Protein AF-A0A8J3Y7Q4-F1 (afdb_monomer_lite)

Radius of gyration: 41.98 Å; chains: 1; bounding box: 108×48×118 Å

Sequence (294 aa):
MSGTTGSAREEAERLVATFLAMASQGGPGPAGLGDLITGALGHAGTAARFARAAGSWATGEPACCVCPVCRLITSLRDPSPQAAERLATGAGDFAAGVASLMRALGDSGLVRPPAGRADAAGQPAGRPQPDADTVWRAATGRDTAGHRPAPAGDDPWSAATAAAHDEDVRAETERAAEREARERAAREAAREYAAREAEAARRRAAEAAAAVAEAVRRRAQGGAEGAAAAGAAAGAAAGAGPGAGDPWAAATRDAGRAREDQHDDRGTAGAEPAGGPAAAPAAGRDGSTGDGAR

Foldseek 3Di:
DDDDPPPVVVVVVVVVVVVLVVLVPPDDDPDDPVVVVCVVVVVCVVPSVCSVVPPDDPPDDPVLCVDPVNVVVVCVVDPDPVRVVVCVVCVVVVVVVVVVVVVVVVVVCPPVPPPPDPDDDDDDPDDPDDDPVRVVCVVVPPVVVPCPPDPPPPPVVVVVVVVVVVVVVVVVVVVVVVVVVVVVVVVVVVVVVVVVVVVVVVVVVVVVVVVVVVVVVVCVVVVVVVVVVVVVVVVVCVPDDPDDDDPVVVVVVVVVVVVVVVVVVPPPPDDDPPDDDDDDDDDDDDDDPPPDDD

Organism: NCBI:txid42233

pLDDT: mean 70.43, std 17.05, range [41.5, 98.56]

Structure (mmCIF, N/CA/C/O backbone):
data_AF-A0A8J3Y7Q4-F1
#
_entry.id   AF-A0A8J3Y7Q4-F1
#
loop_
_atom_site.group_PDB
_atom_site.id
_atom_site.type_symbol
_atom_site.label_atom_id
_atom_site.label_alt_id
_atom_site.label_comp_id
_atom_site.label_asym_id
_atom_site.label_entity_id
_atom_site.label_seq_id
_atom_site.pdbx_PDB_ins_code
_atom_site.Cartn_x
_atom_site.Cartn_y
_atom_site.Cartn_z
_atom_site.occupancy
_atom_site.B_iso_or_equiv
_atom_site.auth_seq_id
_atom_site.auth_comp_id
_atom_site.auth_asym_id
_atom_site.auth_atom_id
_atom_site.pdbx_PDB_model_num
ATOM 1 N N . MET A 1 1 ? 43.068 -18.699 -41.467 1.00 42.50 1 MET A N 1
ATOM 2 C CA . MET A 1 1 ? 43.585 -18.438 -40.108 1.00 42.50 1 MET A CA 1
ATOM 3 C C . MET A 1 1 ? 42.407 -18.563 -39.159 1.00 42.50 1 MET A C 1
ATOM 5 O O . MET A 1 1 ? 41.634 -17.626 -39.041 1.00 42.50 1 MET A O 1
ATOM 9 N N . SER A 1 2 ? 42.213 -19.750 -38.589 1.00 52.03 2 SER A N 1
ATOM 10 C CA . SER A 1 2 ? 41.111 -20.058 -37.674 1.00 52.03 2 SER A CA 1
ATOM 11 C C . SER A 1 2 ? 41.710 -20.494 -36.340 1.00 52.03 2 SER A C 1
ATOM 13 O O . SER A 1 2 ? 42.587 -21.352 -36.346 1.00 52.03 2 SER A O 1
ATOM 15 N N . GLY A 1 3 ? 41.226 -19.930 -35.229 1.00 50.38 3 GLY A N 1
ATOM 16 C CA . GLY A 1 3 ? 41.372 -20.525 -33.895 1.00 50.38 3 GLY A CA 1
ATOM 17 C C . GLY A 1 3 ? 42.157 -19.719 -32.856 1.00 50.38 3 GLY A C 1
ATOM 18 O O . GLY A 1 3 ? 43.324 -20.001 -32.622 1.00 50.38 3 GLY A O 1
ATOM 19 N N . THR A 1 4 ? 41.482 -18.805 -32.149 1.00 54.50 4 THR A N 1
ATOM 20 C CA . THR A 1 4 ? 41.816 -18.439 -30.749 1.00 54.50 4 THR A CA 1
ATOM 21 C C . THR A 1 4 ? 40.582 -18.259 -29.852 1.00 54.50 4 THR A C 1
ATOM 23 O O . THR A 1 4 ? 40.723 -18.066 -28.651 1.00 54.50 4 THR A O 1
ATOM 26 N N . THR A 1 5 ? 39.358 -18.416 -30.366 1.00 56.22 5 THR A N 1
ATOM 27 C CA . THR A 1 5 ? 38.122 -18.371 -29.559 1.00 56.22 5 THR A CA 1
ATOM 28 C C . THR A 1 5 ? 37.930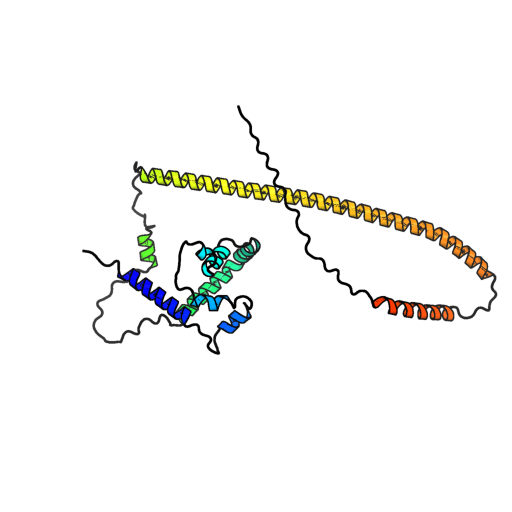 -19.580 -28.630 1.00 56.22 5 THR A C 1
ATOM 30 O O . THR A 1 5 ? 36.981 -19.598 -27.851 1.00 56.22 5 THR A O 1
ATOM 33 N N . GLY A 1 6 ? 38.827 -20.574 -28.670 1.00 56.44 6 GLY A N 1
ATOM 34 C CA . GLY A 1 6 ? 38.780 -21.748 -27.794 1.00 56.44 6 GLY A CA 1
ATOM 35 C C . GLY A 1 6 ? 39.202 -21.476 -26.345 1.00 56.44 6 GLY A C 1
ATOM 36 O O . GLY A 1 6 ? 38.598 -22.030 -25.435 1.00 56.44 6 GLY A O 1
ATOM 37 N N . SER A 1 7 ? 40.171 -20.584 -26.091 1.00 72.50 7 SER A N 1
ATOM 38 C CA . SER A 1 7 ? 40.798 -20.506 -24.758 1.00 72.50 7 SER A CA 1
ATOM 39 C C . SER A 1 7 ? 39.892 -19.912 -23.680 1.00 72.50 7 SER A C 1
ATOM 41 O O . SER A 1 7 ? 39.840 -20.445 -22.580 1.00 72.50 7 SER A O 1
ATOM 43 N N . ALA A 1 8 ? 39.130 -18.857 -23.986 1.00 67.94 8 ALA A N 1
ATOM 44 C CA . ALA A 1 8 ? 38.256 -18.211 -23.001 1.00 67.94 8 ALA A CA 1
ATOM 45 C C . ALA A 1 8 ? 37.089 -19.115 -22.577 1.00 67.94 8 ALA A C 1
ATOM 47 O O . ALA A 1 8 ? 36.683 -19.121 -21.416 1.00 67.94 8 ALA A O 1
ATOM 48 N N . ARG A 1 9 ? 36.561 -19.908 -23.516 1.00 73.88 9 ARG A N 1
ATOM 49 C CA . ARG A 1 9 ? 35.505 -20.878 -23.227 1.00 73.88 9 ARG A CA 1
ATOM 50 C C . ARG A 1 9 ? 36.039 -22.038 -22.395 1.00 73.88 9 ARG A C 1
ATOM 52 O O . ARG A 1 9 ? 35.415 -22.418 -21.415 1.00 73.88 9 ARG A O 1
ATOM 59 N N . GLU A 1 10 ? 37.205 -22.556 -22.750 1.00 80.31 10 GLU A N 1
ATOM 60 C CA . GLU A 1 10 ? 37.824 -23.682 -22.053 1.00 80.31 10 GLU A CA 1
ATOM 61 C C . GLU A 1 10 ? 38.316 -23.291 -20.648 1.00 80.31 10 GLU A C 1
ATOM 63 O O . GLU A 1 10 ? 38.262 -24.082 -19.706 1.00 80.31 10 GLU A O 1
ATOM 68 N N . GLU A 1 11 ? 38.710 -22.030 -20.463 1.00 76.62 11 GLU A N 1
ATOM 69 C CA . GLU A 1 11 ? 39.022 -21.453 -19.156 1.00 76.62 11 GLU A CA 1
ATOM 70 C C . GLU A 1 11 ? 37.758 -21.216 -18.314 1.00 76.62 11 GLU A C 1
ATOM 72 O O . GLU A 1 11 ? 37.740 -21.559 -17.131 1.00 76.62 11 GLU A O 1
ATOM 77 N N . ALA A 1 12 ? 36.659 -20.752 -18.923 1.00 77.62 12 ALA A N 1
ATOM 78 C CA . ALA A 1 12 ? 35.359 -20.666 -18.253 1.00 77.62 12 ALA A CA 1
ATOM 79 C C . ALA A 1 12 ? 34.841 -22.049 -17.818 1.00 77.62 12 ALA A C 1
ATOM 81 O O . ALA A 1 12 ? 34.350 -22.202 -16.698 1.00 77.62 12 ALA A O 1
ATOM 82 N N . GLU A 1 13 ? 35.005 -23.076 -18.656 1.00 87.06 13 GLU A N 1
ATOM 83 C CA . GLU A 1 13 ? 34.635 -24.459 -18.337 1.00 87.06 13 GLU A CA 1
ATOM 84 C C . GLU A 1 13 ? 35.468 -25.008 -17.164 1.00 87.06 13 GLU A C 1
ATOM 86 O O . GLU A 1 13 ? 34.914 -25.640 -16.259 1.00 87.06 13 GLU A O 1
ATOM 91 N N . ARG A 1 14 ? 36.770 -24.688 -17.088 1.00 84.50 14 ARG A N 1
ATOM 92 C CA . ARG A 1 14 ? 37.620 -25.040 -15.933 1.00 84.50 14 ARG A CA 1
ATOM 93 C C . ARG A 1 14 ? 37.219 -24.311 -14.651 1.00 84.50 14 ARG A C 1
ATOM 95 O O . ARG A 1 14 ? 37.231 -24.924 -13.581 1.00 84.50 14 ARG A O 1
ATOM 102 N N . LEU A 1 15 ? 36.848 -23.032 -14.732 1.00 78.75 15 LEU A N 1
ATOM 103 C CA . LEU A 1 15 ? 36.387 -22.258 -13.573 1.00 78.75 15 LEU A CA 1
ATOM 104 C C . LEU A 1 15 ? 35.063 -22.799 -13.024 1.00 78.75 15 LEU A C 1
ATOM 106 O O . LEU A 1 15 ? 34.933 -23.005 -11.817 1.00 78.75 15 LEU A O 1
ATOM 110 N N . VAL A 1 16 ? 34.112 -23.104 -13.908 1.00 81.00 16 VAL A N 1
ATOM 111 C CA . VAL A 1 16 ? 32.823 -23.703 -13.535 1.00 81.00 16 VAL A CA 1
ATOM 112 C C . VAL A 1 16 ? 33.026 -25.098 -12.936 1.00 81.00 16 VAL A C 1
ATOM 114 O O . VAL A 1 16 ? 32.451 -25.396 -11.888 1.00 81.00 16 VAL A O 1
ATOM 117 N N . ALA A 1 17 ? 33.894 -25.927 -13.526 1.00 80.94 17 ALA A N 1
ATOM 118 C CA . ALA A 1 17 ? 34.224 -27.247 -12.987 1.00 80.94 17 ALA A CA 1
ATOM 119 C C . ALA A 1 17 ? 34.870 -27.163 -11.593 1.00 80.94 17 ALA A C 1
ATOM 121 O O . ALA A 1 17 ? 34.519 -27.937 -10.703 1.00 80.94 17 ALA A O 1
ATOM 122 N N . THR A 1 18 ? 35.763 -26.195 -11.372 1.00 82.94 18 THR A N 1
ATOM 123 C CA . THR A 1 18 ? 36.414 -25.973 -10.070 1.00 82.94 18 THR A CA 1
ATOM 124 C C . THR A 1 18 ? 35.407 -25.501 -9.021 1.00 82.94 18 THR A C 1
ATOM 126 O O . THR A 1 18 ? 35.401 -26.004 -7.898 1.00 82.94 18 THR A O 1
ATOM 129 N N . PHE A 1 19 ? 34.499 -24.592 -9.387 1.00 73.81 19 PHE A N 1
ATOM 130 C CA . PHE A 1 19 ? 33.423 -24.135 -8.507 1.00 73.81 19 PHE A CA 1
ATOM 131 C C . PHE A 1 19 ? 32.476 -25.277 -8.106 1.00 73.81 19 PHE A C 1
ATOM 133 O O . PHE A 1 19 ? 32.181 -25.450 -6.924 1.00 73.81 19 PHE A O 1
ATOM 140 N N . LEU A 1 20 ? 32.052 -26.106 -9.066 1.00 74.19 20 LEU A N 1
ATOM 141 C CA . LEU A 1 20 ? 31.230 -27.295 -8.807 1.00 74.19 20 LEU A CA 1
ATOM 142 C C . LEU A 1 20 ? 31.966 -28.330 -7.946 1.00 74.19 20 LEU A C 1
ATOM 144 O O . LEU A 1 20 ? 31.371 -28.892 -7.025 1.00 74.19 20 LEU A O 1
ATOM 148 N N . ALA A 1 21 ? 33.262 -28.545 -8.186 1.00 72.31 21 ALA A N 1
ATOM 149 C CA . ALA A 1 21 ? 34.084 -29.424 -7.362 1.00 72.31 21 ALA A CA 1
ATOM 150 C C . ALA A 1 21 ? 34.152 -28.925 -5.909 1.00 72.31 21 ALA A C 1
ATOM 152 O O . ALA A 1 21 ? 33.939 -29.716 -4.990 1.00 72.31 21 ALA A O 1
ATOM 153 N N . MET A 1 22 ? 34.342 -27.619 -5.693 1.00 63.59 22 MET A N 1
ATOM 154 C CA . MET A 1 22 ? 34.331 -27.013 -4.356 1.00 63.59 22 MET A CA 1
ATOM 155 C C . MET A 1 22 ? 32.958 -27.117 -3.682 1.00 63.59 22 MET A C 1
ATOM 157 O O . MET A 1 22 ? 32.873 -27.542 -2.531 1.00 63.59 22 MET A O 1
ATOM 161 N N . ALA A 1 23 ? 31.874 -26.824 -4.406 1.00 62.25 23 ALA A N 1
ATOM 162 C CA . ALA A 1 23 ? 30.512 -26.971 -3.893 1.00 62.25 23 ALA A CA 1
ATOM 163 C C . ALA A 1 23 ? 30.191 -28.426 -3.497 1.00 62.25 23 ALA A C 1
ATOM 165 O O . ALA A 1 23 ? 29.476 -28.669 -2.526 1.00 62.25 23 ALA A O 1
ATOM 166 N N . SER A 1 24 ? 30.758 -29.407 -4.209 1.00 63.53 24 SER A N 1
ATOM 167 C CA . SER A 1 24 ? 30.567 -30.835 -3.924 1.00 63.53 24 SER A CA 1
ATOM 168 C C . SER A 1 24 ? 31.406 -31.368 -2.749 1.00 63.53 24 SER A C 1
ATOM 170 O O . SER A 1 24 ? 31.022 -32.363 -2.121 1.00 63.53 24 SER A O 1
ATOM 172 N N . GLN A 1 25 ? 32.523 -30.701 -2.423 1.00 62.16 25 GLN A N 1
ATOM 173 C CA . GLN A 1 25 ? 33.433 -31.063 -1.326 1.00 62.16 25 GLN A CA 1
ATOM 174 C C . GLN A 1 25 ? 32.996 -30.527 0.047 1.00 62.16 25 GLN A C 1
ATOM 176 O O . GLN A 1 25 ? 33.587 -30.909 1.056 1.00 62.16 25 GLN A O 1
ATOM 181 N N . GLY A 1 26 ? 31.919 -29.735 0.121 1.00 48.16 26 GLY A N 1
ATOM 182 C CA . GLY A 1 26 ? 31.221 -29.402 1.368 1.00 48.16 26 GLY A CA 1
ATOM 183 C C . GLY A 1 26 ? 30.522 -30.621 1.986 1.00 48.16 26 GLY A C 1
ATOM 184 O O . GLY A 1 26 ? 29.298 -30.729 1.966 1.00 48.16 26 GLY A O 1
ATOM 185 N N . GLY A 1 27 ? 31.301 -31.588 2.472 1.00 47.00 27 GLY A N 1
ATOM 186 C CA . GLY A 1 27 ? 30.846 -32.704 3.298 1.00 47.00 27 GLY A CA 1
ATOM 187 C C . GLY A 1 27 ? 30.814 -32.335 4.790 1.00 47.00 27 GLY A C 1
ATOM 188 O O . GLY A 1 27 ? 31.460 -31.369 5.196 1.00 47.00 27 GLY A O 1
ATOM 189 N N . PRO A 1 28 ? 30.073 -33.090 5.621 1.00 46.75 28 PRO A N 1
ATOM 190 C CA . PRO A 1 28 ? 29.912 -32.809 7.044 1.00 46.75 28 PRO A CA 1
ATOM 191 C C . PRO A 1 28 ? 31.209 -33.131 7.801 1.00 46.75 28 PRO A C 1
ATOM 193 O O . PRO A 1 28 ? 31.434 -34.259 8.231 1.00 46.75 28 PRO A O 1
ATOM 196 N N . GLY A 1 29 ? 32.085 -32.136 7.929 1.00 47.81 29 GLY A N 1
ATOM 197 C CA . GLY A 1 29 ? 33.206 -32.158 8.864 1.00 47.81 29 GLY A CA 1
ATOM 198 C C . GLY A 1 29 ? 32.757 -31.689 10.258 1.00 47.81 29 GLY A C 1
ATOM 199 O O . GLY A 1 29 ? 31.939 -30.773 10.343 1.00 47.81 29 GLY A O 1
ATOM 200 N N . PRO A 1 30 ? 33.287 -32.259 11.355 1.00 49.88 30 PRO A N 1
ATOM 201 C CA . PRO A 1 30 ? 32.799 -32.023 12.720 1.00 49.88 30 PRO A CA 1
ATOM 202 C C . PRO A 1 30 ? 33.164 -30.655 13.342 1.00 49.88 30 PRO A C 1
ATOM 204 O O . PRO A 1 30 ? 33.114 -30.515 14.558 1.00 49.88 30 PRO A O 1
ATOM 207 N N . ALA A 1 31 ? 33.524 -29.636 12.553 1.00 56.34 31 ALA A N 1
ATOM 208 C CA . ALA A 1 31 ? 33.825 -28.291 13.069 1.00 56.34 31 ALA A CA 1
ATOM 209 C C . ALA A 1 31 ? 33.754 -27.205 11.975 1.00 56.34 31 ALA A C 1
ATOM 211 O O . ALA A 1 31 ? 34.704 -26.453 11.767 1.00 56.34 31 ALA A O 1
ATOM 212 N N . GLY A 1 32 ? 32.651 -27.146 11.223 1.00 45.19 32 GLY A N 1
ATOM 213 C CA . GLY A 1 32 ? 32.469 -26.176 10.141 1.00 45.19 32 GLY A CA 1
ATOM 214 C C . GLY A 1 32 ? 31.263 -25.269 10.362 1.00 45.19 32 GLY A C 1
ATOM 215 O O . GLY A 1 32 ? 30.214 -25.723 10.805 1.00 45.19 32 GLY A O 1
ATOM 216 N N . LEU A 1 33 ? 31.407 -24.006 9.961 1.00 54.41 33 LEU A N 1
ATOM 217 C CA . LEU A 1 33 ? 30.440 -22.892 9.926 1.00 54.41 33 LEU A CA 1
ATOM 218 C C . LEU A 1 33 ? 29.003 -23.229 9.449 1.00 54.41 33 LEU A C 1
ATOM 220 O O . LEU A 1 33 ? 28.092 -22.416 9.594 1.00 54.41 33 LEU A O 1
ATOM 224 N N . GLY A 1 34 ? 28.785 -24.426 8.898 1.00 50.38 34 GLY A N 1
ATOM 225 C CA . GLY A 1 34 ? 27.482 -24.956 8.510 1.00 50.38 34 GLY A CA 1
ATOM 226 C C . GLY A 1 34 ? 26.515 -25.158 9.676 1.00 50.38 34 GLY A C 1
ATOM 227 O O . GLY A 1 34 ? 25.317 -25.029 9.455 1.00 50.38 34 GLY A O 1
ATOM 228 N N . ASP A 1 35 ? 26.985 -25.388 10.906 1.00 53.88 35 ASP A N 1
ATOM 229 C CA . ASP A 1 35 ? 26.083 -25.596 12.054 1.00 53.88 35 ASP A CA 1
ATOM 230 C C . ASP A 1 35 ? 25.476 -24.277 12.575 1.00 53.88 35 ASP A C 1
ATOM 232 O O . ASP A 1 35 ? 24.318 -24.227 12.985 1.00 53.88 35 ASP A O 1
ATOM 236 N N . LEU A 1 36 ? 26.198 -23.158 12.432 1.00 55.62 36 LEU A N 1
ATOM 237 C CA . LEU A 1 36 ? 25.677 -21.821 12.753 1.00 55.62 36 LEU A CA 1
ATOM 238 C C . LEU A 1 36 ? 24.658 -21.328 11.714 1.00 55.62 36 LEU A C 1
ATOM 240 O O . LEU A 1 36 ? 23.679 -20.675 12.068 1.00 55.62 36 LEU A O 1
ATOM 244 N N . ILE A 1 37 ? 24.840 -21.689 10.440 1.00 55.34 37 ILE A N 1
ATOM 245 C CA . ILE A 1 37 ? 23.871 -21.373 9.379 1.00 55.34 37 ILE A CA 1
ATOM 246 C C . ILE A 1 37 ? 22.663 -22.325 9.453 1.00 55.34 37 ILE A C 1
ATOM 248 O O . ILE A 1 37 ? 21.529 -21.893 9.264 1.00 55.34 37 ILE A O 1
ATOM 252 N N . THR A 1 38 ? 22.868 -23.597 9.806 1.00 50.78 38 THR A N 1
ATOM 253 C CA . THR A 1 38 ? 21.779 -24.580 9.955 1.00 50.78 38 THR A CA 1
ATOM 254 C C . THR A 1 38 ? 20.947 -24.329 11.218 1.00 50.78 38 THR A C 1
ATOM 256 O O . THR A 1 38 ? 19.733 -24.519 11.183 1.00 50.78 38 THR A O 1
ATOM 259 N N . GLY A 1 39 ? 21.549 -23.808 12.295 1.00 46.81 39 GLY A N 1
ATOM 260 C CA . GLY A 1 39 ? 20.836 -23.394 13.508 1.00 46.81 39 GLY A CA 1
ATOM 261 C C . GLY A 1 39 ? 19.951 -22.154 13.324 1.00 46.81 39 GLY A C 1
ATOM 262 O O . GLY A 1 39 ? 18.876 -22.083 13.913 1.00 46.81 39 GLY A O 1
ATOM 263 N N . ALA A 1 40 ? 20.347 -21.205 12.465 1.00 52.53 40 ALA A N 1
ATOM 264 C CA . ALA A 1 40 ? 19.548 -20.009 12.163 1.00 52.53 40 ALA A CA 1
ATOM 265 C C . ALA A 1 40 ? 18.482 -20.239 11.069 1.00 52.53 40 ALA A C 1
ATOM 267 O O . ALA A 1 40 ? 17.469 -19.543 11.034 1.00 52.53 40 ALA A O 1
ATOM 268 N N . LEU A 1 41 ? 18.678 -21.235 10.195 1.00 53.69 41 LEU A N 1
ATOM 269 C CA . LEU A 1 41 ? 17.775 -21.599 9.092 1.00 53.69 41 LEU A CA 1
ATOM 270 C C . LEU A 1 41 ? 17.173 -23.003 9.262 1.00 53.69 41 LEU A C 1
ATOM 272 O O . LEU A 1 41 ? 16.986 -23.715 8.274 1.00 53.69 41 LEU A O 1
ATOM 276 N N . GLY A 1 42 ? 16.835 -23.407 10.490 1.00 41.50 42 GLY A N 1
ATOM 277 C CA . GLY A 1 42 ? 16.343 -24.744 10.869 1.00 41.50 42 GLY A CA 1
ATOM 278 C C . GLY A 1 42 ? 15.063 -25.267 10.184 1.00 41.50 42 GLY A C 1
ATOM 279 O O . GLY A 1 42 ? 14.423 -26.168 10.710 1.00 41.50 42 GLY A O 1
ATOM 280 N N . HIS A 1 43 ? 14.660 -24.732 9.029 1.00 46.34 43 HIS A N 1
ATOM 281 C CA . HIS A 1 43 ? 13.653 -25.286 8.113 1.00 46.34 43 HIS A CA 1
ATOM 282 C C . HIS A 1 43 ? 14.192 -25.554 6.685 1.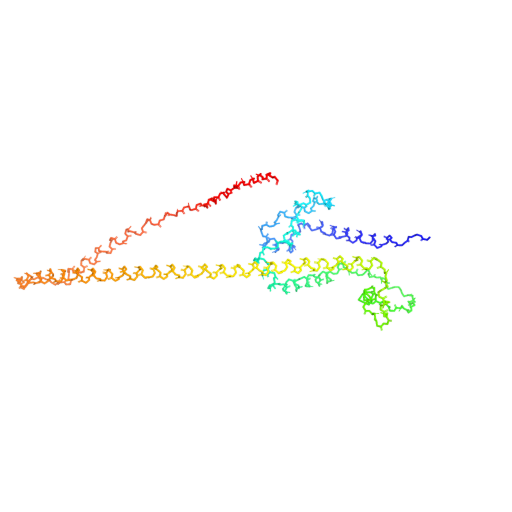00 46.34 43 HIS A C 1
ATOM 284 O O . HIS A 1 43 ? 13.449 -26.039 5.835 1.00 46.34 43 HIS A O 1
ATOM 290 N N . ALA A 1 44 ? 15.478 -25.295 6.396 1.00 47.94 44 ALA A N 1
ATOM 291 C CA . ALA A 1 44 ? 16.069 -25.408 5.050 1.00 47.94 44 ALA A CA 1
ATOM 292 C C . ALA A 1 44 ? 17.010 -26.620 4.847 1.00 47.94 44 ALA A C 1
ATOM 294 O O . ALA A 1 44 ? 17.634 -26.761 3.793 1.00 47.94 44 ALA A O 1
ATOM 295 N N . GLY A 1 45 ? 17.108 -27.528 5.826 1.00 43.53 45 GLY A N 1
ATOM 296 C CA . GLY A 1 45 ? 18.016 -28.691 5.805 1.00 43.53 45 GLY A CA 1
ATOM 297 C C . GLY A 1 45 ? 17.734 -29.743 4.720 1.00 43.53 45 GLY A C 1
ATOM 298 O O . GLY A 1 45 ? 18.517 -30.674 4.531 1.00 43.53 45 GLY A O 1
ATOM 299 N N . THR A 1 46 ? 16.647 -29.605 3.962 1.00 51.12 46 THR A N 1
ATOM 300 C CA . THR A 1 46 ? 16.384 -30.422 2.772 1.00 51.12 46 THR A CA 1
ATOM 301 C C . THR A 1 46 ? 17.225 -29.988 1.570 1.00 51.12 46 THR A C 1
ATOM 303 O O . THR A 1 46 ? 17.602 -30.847 0.780 1.00 51.12 46 THR A O 1
ATOM 306 N N . ALA A 1 47 ? 17.616 -28.713 1.448 1.00 50.72 47 ALA A N 1
ATOM 307 C CA . ALA A 1 47 ? 18.252 -28.167 0.241 1.00 50.72 47 ALA A CA 1
ATOM 308 C C . ALA A 1 47 ? 19.657 -28.735 -0.056 1.00 50.72 47 ALA A C 1
ATOM 310 O O . ALA A 1 47 ? 19.996 -28.978 -1.215 1.00 50.72 47 ALA A O 1
ATOM 311 N N . ALA A 1 48 ? 20.459 -29.022 0.975 1.00 50.88 48 ALA A N 1
ATOM 312 C CA . ALA A 1 48 ? 21.843 -29.478 0.805 1.00 50.88 48 ALA A CA 1
ATOM 313 C C . ALA A 1 48 ? 21.961 -30.916 0.254 1.00 50.88 48 ALA A C 1
ATOM 315 O O . ALA A 1 48 ? 22.952 -31.251 -0.393 1.00 50.88 48 ALA A O 1
ATOM 316 N N . ARG A 1 49 ? 20.940 -31.769 0.443 1.00 51.19 49 ARG A N 1
ATOM 317 C CA . ARG A 1 49 ? 20.926 -33.127 -0.137 1.00 51.19 49 ARG A CA 1
ATOM 318 C C . ARG A 1 49 ? 20.541 -33.146 -1.623 1.00 51.19 49 ARG A C 1
ATOM 320 O O . ARG A 1 49 ? 20.943 -34.070 -2.322 1.00 51.19 49 ARG A O 1
ATOM 327 N N . PHE A 1 50 ? 19.850 -32.123 -2.131 1.00 50.38 50 PHE A N 1
ATOM 328 C CA . PHE A 1 50 ? 19.450 -32.045 -3.545 1.00 50.38 50 PHE A CA 1
ATOM 329 C C . PHE A 1 50 ? 20.565 -31.557 -4.478 1.00 50.38 50 PHE A C 1
ATOM 331 O O . PHE A 1 50 ? 20.566 -31.910 -5.656 1.00 50.38 50 PHE A O 1
ATOM 338 N N . ALA A 1 51 ? 21.554 -30.819 -3.965 1.00 53.34 51 ALA A N 1
ATOM 339 C CA . ALA A 1 51 ? 22.686 -30.334 -4.760 1.00 53.34 51 ALA A CA 1
ATOM 340 C C . ALA A 1 51 ? 23.537 -31.473 -5.367 1.00 53.34 51 ALA A C 1
ATOM 342 O O . ALA A 1 51 ? 24.129 -31.298 -6.428 1.00 53.34 51 ALA A O 1
ATOM 343 N N . ARG A 1 52 ? 23.545 -32.667 -4.751 1.00 51.19 52 ARG A N 1
ATOM 344 C CA . ARG A 1 52 ? 24.254 -33.854 -5.270 1.00 51.19 52 ARG A CA 1
ATOM 345 C C . ARG A 1 52 ? 23.552 -34.554 -6.445 1.00 51.19 52 ARG A C 1
ATOM 347 O O . ARG A 1 52 ? 24.182 -35.385 -7.086 1.00 51.19 52 ARG A O 1
ATOM 354 N N . ALA A 1 53 ? 22.292 -34.225 -6.746 1.00 52.19 53 ALA A N 1
ATOM 355 C CA . ALA A 1 53 ? 21.523 -34.838 -7.838 1.00 52.19 53 ALA A CA 1
ATOM 356 C C . ALA A 1 53 ? 21.409 -33.949 -9.098 1.00 52.19 53 ALA A C 1
ATOM 358 O O . ALA A 1 53 ? 20.802 -34.356 -10.086 1.00 52.19 53 ALA A O 1
ATOM 359 N N . ALA A 1 54 ? 21.989 -32.742 -9.092 1.00 52.66 54 ALA A N 1
ATOM 360 C CA . ALA A 1 54 ? 21.828 -31.724 -10.138 1.00 52.66 54 ALA A CA 1
ATOM 361 C C . ALA A 1 54 ? 22.739 -31.939 -11.372 1.00 52.66 54 ALA A C 1
ATOM 363 O O . ALA A 1 54 ? 23.412 -31.017 -11.829 1.00 52.66 54 ALA A O 1
ATOM 364 N N . GLY A 1 55 ? 22.767 -33.163 -11.912 1.00 49.41 55 GLY A N 1
ATOM 365 C CA . GLY A 1 55 ? 23.615 -33.572 -13.041 1.00 49.41 55 GLY A CA 1
ATOM 366 C C . GLY A 1 55 ? 23.146 -33.149 -14.441 1.00 49.41 55 GLY A C 1
ATOM 367 O O . GLY A 1 55 ? 23.785 -33.523 -15.418 1.00 49.41 55 GLY A O 1
ATOM 368 N N . SER A 1 56 ? 22.067 -32.378 -14.590 1.00 55.59 56 SER A N 1
ATOM 369 C CA . SER A 1 56 ? 21.634 -31.895 -15.909 1.00 55.59 56 SER A CA 1
ATOM 370 C C . SER A 1 56 ? 20.855 -30.587 -15.792 1.00 55.59 56 SER A C 1
ATOM 372 O O . SER A 1 56 ? 19.690 -30.568 -15.392 1.00 55.59 56 SER A O 1
ATOM 374 N N . TRP A 1 57 ? 21.501 -29.473 -16.125 1.00 53.16 57 TRP A N 1
ATOM 375 C CA . TRP A 1 57 ? 20.867 -28.160 -16.187 1.00 53.16 57 TRP A CA 1
ATOM 376 C C . TRP A 1 57 ? 20.036 -28.083 -17.474 1.00 53.16 57 TRP A C 1
ATOM 378 O O . TRP A 1 57 ? 20.543 -27.724 -18.531 1.00 53.16 57 TRP A O 1
ATOM 388 N N . ALA A 1 58 ? 18.764 -28.475 -17.399 1.00 45.03 58 ALA A N 1
ATOM 389 C CA . ALA A 1 58 ? 17.813 -28.355 -18.501 1.00 45.03 58 ALA A CA 1
ATOM 390 C C . ALA A 1 58 ? 17.150 -26.969 -18.453 1.00 45.03 58 ALA A C 1
ATOM 392 O O . ALA A 1 58 ? 16.168 -26.762 -17.745 1.00 45.03 58 ALA A O 1
ATOM 393 N N . THR A 1 59 ? 17.701 -25.998 -19.182 1.00 46.88 59 THR A N 1
ATOM 394 C CA . THR A 1 59 ? 17.236 -24.600 -19.230 1.00 46.88 59 THR A CA 1
ATOM 395 C C . THR A 1 59 ? 15.980 -24.417 -20.096 1.00 46.88 59 THR A C 1
ATOM 397 O O . THR A 1 59 ? 15.998 -23.629 -21.040 1.00 46.88 59 THR A O 1
ATOM 400 N N . GLY A 1 60 ? 14.888 -25.137 -19.816 1.00 55.31 60 GLY A N 1
ATOM 401 C CA . GLY A 1 60 ? 13.628 -24.878 -20.530 1.00 55.31 60 GLY A CA 1
ATOM 402 C C . GLY A 1 60 ? 12.509 -25.915 -20.444 1.00 55.31 60 GLY A C 1
ATOM 403 O O . GLY A 1 60 ? 11.417 -25.642 -20.931 1.00 55.31 60 GLY A O 1
ATOM 404 N N . GLU A 1 61 ? 12.722 -27.081 -19.838 1.00 60.72 61 GLU A N 1
ATOM 405 C CA . GLU A 1 61 ? 11.658 -28.089 -19.705 1.00 60.72 61 GLU A CA 1
ATOM 406 C C . GLU A 1 61 ? 10.764 -27.777 -18.487 1.00 60.72 61 GLU A C 1
ATOM 408 O O . GLU A 1 61 ? 11.265 -27.191 -17.528 1.00 60.72 61 GLU A O 1
ATOM 413 N N . PRO A 1 62 ? 9.468 -28.155 -18.431 1.00 61.22 62 PRO A N 1
ATOM 414 C CA . PRO A 1 62 ? 8.613 -27.930 -17.251 1.00 61.22 62 PRO A CA 1
ATOM 415 C C . PRO A 1 62 ? 9.171 -28.527 -15.943 1.00 61.22 62 PRO A C 1
ATOM 417 O O . PRO A 1 62 ? 8.781 -28.112 -14.852 1.00 61.22 62 PRO A O 1
ATOM 420 N N . ALA A 1 63 ? 10.148 -29.438 -16.027 1.00 59.81 63 ALA A N 1
ATOM 421 C CA . ALA A 1 63 ? 10.945 -29.894 -14.887 1.00 59.81 63 ALA A CA 1
ATOM 422 C C . ALA A 1 63 ? 11.789 -28.772 -14.237 1.00 59.81 63 ALA A C 1
ATOM 424 O O . ALA A 1 63 ? 12.078 -28.812 -13.038 1.00 59.81 63 ALA A O 1
ATOM 425 N N . CYS A 1 64 ? 12.143 -27.733 -14.995 1.00 65.50 64 CYS A N 1
ATOM 426 C CA . CYS A 1 64 ? 12.925 -26.589 -14.544 1.00 65.50 64 CYS A CA 1
ATOM 427 C C . CYS A 1 64 ? 12.172 -25.766 -13.481 1.00 65.50 64 CYS A C 1
ATOM 429 O O . CYS A 1 64 ? 12.806 -25.231 -12.582 1.00 65.50 64 CYS A O 1
ATOM 431 N N . CYS A 1 65 ? 10.832 -25.747 -13.470 1.00 66.88 65 CYS A N 1
ATOM 432 C CA . CYS A 1 65 ? 10.033 -25.042 -12.451 1.00 66.88 65 CYS A CA 1
ATOM 433 C C . CYS A 1 65 ? 10.054 -25.698 -11.053 1.00 66.88 65 CYS A C 1
ATOM 435 O O . CYS A 1 65 ? 9.579 -25.110 -10.080 1.00 66.88 65 CYS A O 1
ATOM 437 N N . VAL A 1 66 ? 10.599 -26.912 -10.927 1.00 74.94 66 VAL A N 1
ATOM 438 C CA . VAL A 1 66 ? 10.662 -27.654 -9.652 1.00 74.94 66 VAL A CA 1
ATOM 439 C C . VAL A 1 66 ? 12.073 -27.647 -9.057 1.00 74.94 66 VAL A C 1
ATOM 441 O O . VAL A 1 66 ? 12.263 -27.956 -7.881 1.00 74.94 66 VAL A O 1
ATOM 444 N N . CYS A 1 67 ? 13.067 -27.247 -9.851 1.00 74.50 67 CYS A N 1
ATOM 445 C CA . CYS A 1 67 ? 14.454 -27.141 -9.429 1.00 74.50 67 CYS A CA 1
ATOM 446 C C . CYS A 1 67 ? 14.598 -26.067 -8.322 1.00 74.50 67 CYS A C 1
ATOM 448 O O . CYS A 1 67 ? 14.038 -24.973 -8.451 1.00 74.50 67 CYS A O 1
ATOM 450 N N . PRO A 1 68 ? 15.359 -26.329 -7.239 1.00 75.62 68 PRO A N 1
ATOM 451 C CA . PRO A 1 68 ? 15.547 -25.370 -6.148 1.00 75.62 68 PRO A CA 1
ATOM 452 C C . PRO A 1 68 ? 16.127 -24.026 -6.602 1.00 75.62 68 PRO A C 1
ATOM 454 O O . PRO A 1 68 ? 15.745 -22.988 -6.070 1.00 75.62 68 PRO A O 1
ATOM 457 N N . VAL A 1 69 ? 17.008 -24.031 -7.609 1.00 80.31 69 VAL A N 1
ATOM 458 C CA . VAL A 1 69 ? 17.597 -22.809 -8.179 1.00 80.31 69 VAL A CA 1
ATOM 459 C C . VAL A 1 69 ? 16.529 -21.983 -8.890 1.00 80.31 69 VAL A C 1
ATOM 461 O O . VAL A 1 69 ? 16.433 -20.781 -8.673 1.00 80.31 69 VAL A O 1
ATOM 464 N N . CYS A 1 70 ? 15.673 -22.616 -9.688 1.00 76.62 70 CYS A N 1
ATOM 465 C CA . CYS A 1 70 ? 14.587 -21.919 -10.363 1.00 76.62 70 CYS A CA 1
ATOM 466 C C . CYS A 1 70 ? 13.530 -21.428 -9.379 1.00 76.62 70 CYS A C 1
ATOM 468 O O . CYS A 1 70 ? 13.100 -20.293 -9.531 1.00 76.62 70 CYS A O 1
ATOM 470 N N . ARG A 1 71 ? 13.194 -22.208 -8.335 1.00 78.00 71 ARG A N 1
ATOM 471 C CA . ARG A 1 71 ? 12.326 -21.755 -7.232 1.00 78.00 71 ARG A CA 1
ATOM 472 C C . ARG A 1 71 ? 12.897 -20.525 -6.530 1.00 78.00 71 ARG A C 1
ATOM 474 O O . ARG A 1 71 ? 12.156 -19.572 -6.288 1.00 78.00 71 ARG A O 1
ATOM 481 N N . LEU A 1 72 ? 14.205 -20.520 -6.268 1.00 80.62 72 LEU A N 1
ATOM 482 C CA . LEU A 1 72 ? 14.906 -19.372 -5.699 1.00 80.62 72 LEU A CA 1
ATOM 483 C C . LEU A 1 72 ? 14.823 -18.156 -6.633 1.00 80.62 72 LEU A C 1
ATOM 485 O O . LEU A 1 72 ? 14.405 -17.086 -6.201 1.00 80.62 72 LEU A O 1
ATOM 489 N N . ILE A 1 73 ? 15.127 -18.317 -7.923 1.00 76.94 73 ILE A N 1
ATOM 490 C CA . ILE A 1 73 ? 15.051 -17.227 -8.909 1.00 76.94 73 ILE A CA 1
ATOM 491 C C . ILE A 1 73 ? 13.619 -16.692 -9.048 1.00 76.94 73 ILE A C 1
ATOM 493 O O . ILE A 1 73 ? 13.434 -15.479 -9.100 1.00 76.94 73 ILE A O 1
ATOM 497 N N . THR A 1 74 ? 12.597 -17.554 -9.059 1.00 79.12 74 THR A N 1
ATOM 498 C CA . THR A 1 74 ? 11.197 -17.101 -9.074 1.00 79.12 74 THR A CA 1
ATOM 499 C C . THR A 1 74 ? 10.827 -16.350 -7.801 1.00 79.12 74 THR A C 1
ATOM 501 O O . THR A 1 74 ? 10.191 -15.309 -7.901 1.00 79.12 74 THR A O 1
ATOM 504 N N . SER A 1 75 ? 11.287 -16.793 -6.624 1.00 77.06 75 SER A N 1
ATOM 505 C CA . SER A 1 75 ? 11.043 -16.061 -5.370 1.00 77.06 75 SER A CA 1
ATOM 506 C C . SER A 1 75 ? 11.746 -14.700 -5.312 1.00 77.06 75 SER A C 1
ATOM 508 O O . SER A 1 75 ? 11.252 -13.786 -4.662 1.00 77.06 75 SER A O 1
ATOM 510 N N . LEU A 1 76 ? 12.872 -14.544 -6.017 1.00 76.62 76 LEU A N 1
ATOM 511 C CA . LEU A 1 76 ? 13.584 -13.269 -6.140 1.00 76.62 76 LEU A CA 1
ATOM 512 C C . LEU A 1 76 ? 12.948 -12.333 -7.175 1.00 76.62 76 LEU A C 1
ATOM 514 O O . LEU A 1 76 ? 13.088 -11.119 -7.060 1.00 76.62 76 LEU A O 1
ATOM 518 N N . ARG A 1 77 ? 12.269 -12.884 -8.189 1.00 78.69 77 ARG A N 1
ATOM 519 C CA . ARG A 1 77 ? 11.566 -12.103 -9.217 1.00 78.69 77 ARG A CA 1
ATOM 520 C C . ARG A 1 77 ? 10.196 -11.610 -8.774 1.00 78.69 77 ARG A C 1
ATOM 522 O O . ARG A 1 77 ? 9.758 -10.589 -9.288 1.00 78.69 77 ARG A O 1
ATOM 529 N N . ASP A 1 78 ? 9.554 -12.313 -7.848 1.00 77.94 78 ASP A N 1
ATOM 530 C CA . ASP A 1 78 ? 8.226 -11.958 -7.349 1.00 77.94 78 ASP A CA 1
ATOM 531 C C . ASP A 1 78 ? 8.230 -11.852 -5.812 1.00 77.94 78 ASP A C 1
ATOM 533 O O . ASP A 1 78 ? 7.657 -12.696 -5.112 1.00 77.94 78 ASP A O 1
ATOM 537 N N . PRO A 1 79 ? 8.963 -10.871 -5.243 1.00 73.12 79 PRO A N 1
ATOM 538 C CA . PRO A 1 79 ? 8.962 -10.668 -3.805 1.00 73.12 79 PRO A CA 1
ATOM 539 C C . PRO A 1 79 ? 7.567 -10.225 -3.359 1.00 73.12 79 PRO A C 1
ATOM 541 O O . PRO A 1 79 ? 6.963 -9.328 -3.948 1.00 73.12 79 PRO A O 1
ATOM 544 N N . SER A 1 80 ? 7.064 -10.810 -2.269 1.00 75.50 80 SER A N 1
ATOM 545 C CA . SER A 1 80 ? 5.828 -10.324 -1.655 1.00 75.50 80 SER A CA 1
ATOM 546 C C . SER A 1 80 ? 5.969 -8.830 -1.305 1.00 75.50 80 SER A C 1
ATOM 548 O O . SER A 1 80 ? 7.071 -8.384 -0.972 1.00 75.50 80 SER A O 1
ATOM 550 N N . PRO A 1 81 ? 4.891 -8.029 -1.337 1.00 73.31 81 PRO A N 1
ATOM 551 C CA . PRO A 1 81 ? 4.978 -6.583 -1.108 1.00 73.31 81 PRO A CA 1
ATOM 552 C C . PRO A 1 81 ? 5.623 -6.224 0.245 1.00 73.31 81 PRO A C 1
ATOM 554 O O . PRO A 1 81 ? 6.407 -5.285 0.331 1.00 73.31 81 PRO A O 1
ATOM 557 N N . GLN A 1 82 ? 5.409 -7.043 1.281 1.00 70.19 82 GLN A N 1
ATOM 558 C CA . GLN A 1 82 ? 6.102 -6.907 2.571 1.00 70.19 82 GLN A CA 1
ATOM 559 C C . GLN A 1 82 ? 7.599 -7.245 2.513 1.00 70.19 82 GLN A C 1
ATOM 561 O O . GLN A 1 82 ? 8.392 -6.649 3.242 1.00 70.19 82 GLN A O 1
ATOM 566 N N . ALA A 1 83 ? 8.005 -8.205 1.678 1.00 72.44 83 ALA A N 1
ATOM 567 C CA . ALA A 1 83 ? 9.414 -8.511 1.467 1.00 72.44 83 ALA A CA 1
ATOM 568 C C . ALA A 1 83 ? 10.100 -7.391 0.681 1.00 72.44 83 ALA A C 1
ATOM 570 O O . ALA A 1 83 ? 11.216 -7.035 1.035 1.00 72.44 83 ALA A O 1
ATOM 571 N N . ALA A 1 84 ? 9.427 -6.794 -0.308 1.00 77.19 84 ALA A N 1
ATOM 572 C CA . ALA A 1 84 ? 9.945 -5.668 -1.082 1.00 77.19 84 ALA A CA 1
ATOM 573 C C . ALA A 1 84 ? 10.228 -4.436 -0.204 1.00 77.19 84 ALA A C 1
ATOM 575 O O . ALA A 1 84 ? 11.294 -3.836 -0.329 1.00 77.19 84 ALA A O 1
ATOM 576 N N . GLU A 1 85 ? 9.341 -4.104 0.740 1.00 77.44 85 GLU A N 1
ATOM 577 C CA . GLU A 1 85 ? 9.566 -3.005 1.694 1.00 77.44 85 GLU A CA 1
ATOM 578 C C . GLU A 1 85 ? 10.774 -3.264 2.608 1.00 77.44 85 GLU A C 1
ATOM 580 O O . GLU A 1 85 ? 11.598 -2.369 2.822 1.00 77.44 85 GLU A O 1
ATOM 585 N N . ARG A 1 86 ? 10.929 -4.504 3.098 1.00 78.56 86 ARG A N 1
ATOM 586 C CA . ARG A 1 86 ? 12.093 -4.908 3.908 1.00 78.56 86 ARG A CA 1
ATOM 587 C C . ARG A 1 86 ? 13.384 -4.985 3.095 1.00 78.56 86 ARG A C 1
ATOM 589 O O . ARG A 1 86 ? 14.449 -4.679 3.619 1.00 78.56 86 ARG A O 1
ATOM 596 N N . LEU A 1 87 ? 13.301 -5.350 1.818 1.00 76.69 87 LEU A N 1
ATOM 597 C CA . LEU A 1 87 ? 14.436 -5.347 0.895 1.00 76.69 87 LEU A CA 1
ATOM 598 C C . LEU A 1 87 ? 14.890 -3.922 0.593 1.00 76.69 87 LEU A C 1
ATOM 600 O O . LEU A 1 87 ? 16.084 -3.653 0.621 1.00 76.69 87 LEU A O 1
ATOM 604 N N . ALA A 1 88 ? 13.952 -2.999 0.370 1.00 78.00 88 ALA A N 1
ATOM 605 C CA . ALA A 1 88 ? 14.259 -1.596 0.112 1.00 78.00 88 ALA A CA 1
ATOM 606 C C . ALA A 1 88 ? 14.916 -0.913 1.323 1.00 78.00 88 ALA A C 1
ATOM 608 O O . ALA A 1 88 ? 15.840 -0.122 1.155 1.00 78.00 88 ALA A O 1
ATOM 609 N N . THR A 1 89 ? 14.491 -1.254 2.544 1.00 80.62 89 THR A N 1
ATOM 610 C CA . THR A 1 89 ? 15.112 -0.740 3.778 1.00 80.62 89 THR A CA 1
ATOM 611 C C . THR A 1 89 ? 16.403 -1.469 4.162 1.00 80.62 89 THR A C 1
ATOM 613 O O . THR A 1 89 ? 17.268 -0.861 4.782 1.00 80.62 89 THR A O 1
ATOM 616 N N . GLY A 1 90 ? 16.572 -2.733 3.761 1.00 81.31 90 GLY A N 1
ATOM 617 C CA . GLY A 1 90 ? 17.746 -3.562 4.068 1.00 81.31 90 GLY A CA 1
ATOM 618 C C . GLY A 1 90 ? 18.791 -3.682 2.949 1.00 81.31 90 GLY A C 1
ATOM 619 O O . GLY A 1 90 ? 19.778 -4.399 3.115 1.00 81.31 90 GLY A O 1
ATOM 620 N N . ALA A 1 91 ? 18.605 -3.014 1.805 1.00 81.31 91 ALA A N 1
ATOM 621 C CA . ALA A 1 91 ? 19.486 -3.151 0.638 1.00 81.31 91 ALA A CA 1
ATOM 622 C C . ALA A 1 91 ? 20.948 -2.775 0.942 1.00 81.31 91 ALA A C 1
ATOM 624 O O . ALA A 1 91 ? 21.870 -3.392 0.406 1.00 81.31 91 ALA A O 1
ATOM 625 N N . GLY A 1 92 ? 21.162 -1.799 1.831 1.00 81.62 92 GLY A N 1
ATOM 626 C CA . GLY A 1 92 ? 22.496 -1.380 2.268 1.00 81.62 92 GLY A CA 1
ATOM 627 C C . GLY A 1 92 ? 23.237 -2.469 3.048 1.00 81.62 92 GLY A C 1
ATOM 628 O O . GLY A 1 92 ? 24.391 -2.765 2.741 1.00 81.62 92 GLY A O 1
ATOM 629 N N . ASP A 1 93 ? 22.558 -3.122 3.992 1.00 83.81 93 ASP A N 1
ATOM 630 C CA . ASP A 1 93 ? 23.144 -4.188 4.814 1.00 83.81 93 ASP A CA 1
ATOM 631 C C . ASP A 1 93 ? 23.405 -5.456 3.997 1.00 83.81 93 ASP A C 1
ATOM 633 O O . ASP A 1 93 ? 24.424 -6.125 4.178 1.00 83.81 93 ASP A O 1
ATOM 637 N N . PHE A 1 94 ? 22.532 -5.758 3.031 1.00 82.69 94 PHE A N 1
ATOM 638 C CA . PHE A 1 94 ? 22.762 -6.847 2.086 1.00 82.69 94 PHE A CA 1
ATOM 639 C C . PHE A 1 94 ? 24.000 -6.587 1.219 1.00 82.69 94 PHE A C 1
ATOM 641 O O . PHE A 1 94 ? 24.867 -7.455 1.108 1.00 82.69 94 PHE A O 1
ATOM 648 N N . ALA A 1 95 ? 24.121 -5.386 0.644 1.00 83.06 95 ALA A N 1
ATOM 649 C CA . ALA A 1 95 ? 25.283 -5.013 -0.157 1.00 83.06 95 ALA A CA 1
ATOM 650 C C . ALA A 1 95 ? 26.580 -5.051 0.670 1.00 83.06 95 ALA A C 1
ATOM 652 O O . ALA A 1 95 ? 27.596 -5.566 0.197 1.00 83.06 95 ALA A O 1
ATOM 653 N N . ALA A 1 96 ? 26.540 -4.586 1.922 1.00 84.38 96 ALA A N 1
ATOM 654 C CA . ALA A 1 96 ? 27.666 -4.675 2.846 1.00 84.38 96 ALA A CA 1
ATOM 655 C C . ALA A 1 96 ? 28.038 -6.135 3.168 1.00 84.38 96 ALA A C 1
ATOM 657 O O . ALA A 1 96 ? 29.221 -6.483 3.176 1.00 84.38 96 ALA A O 1
ATOM 658 N N . GLY A 1 97 ? 27.047 -7.008 3.363 1.00 86.00 97 GLY A N 1
ATOM 659 C CA . GLY A 1 97 ? 27.247 -8.442 3.570 1.00 86.00 97 GLY A CA 1
ATOM 660 C C . GLY A 1 97 ? 27.878 -9.137 2.360 1.00 86.00 97 GLY A C 1
ATOM 661 O O . GLY A 1 97 ? 28.853 -9.872 2.516 1.00 86.00 97 GLY A O 1
ATOM 662 N N . VAL A 1 98 ? 27.387 -8.859 1.147 1.00 87.12 98 VAL A N 1
ATOM 663 C CA . VAL A 1 98 ? 27.953 -9.399 -0.103 1.00 87.12 98 VAL A CA 1
ATOM 664 C C . VAL A 1 98 ? 29.380 -8.898 -0.325 1.00 87.12 98 VAL A C 1
ATOM 666 O O . VAL A 1 98 ? 30.257 -9.686 -0.675 1.00 87.12 98 VAL A O 1
ATOM 669 N N . ALA A 1 99 ? 29.647 -7.616 -0.070 1.00 87.75 99 ALA A N 1
ATOM 670 C CA . ALA A 1 99 ? 30.994 -7.060 -0.155 1.00 87.75 99 ALA A CA 1
ATOM 671 C C . ALA A 1 99 ? 31.946 -7.700 0.871 1.00 87.75 99 ALA A C 1
ATOM 673 O O . ALA A 1 99 ? 33.093 -8.005 0.543 1.00 87.75 99 ALA A O 1
ATOM 674 N N . SER A 1 100 ? 31.468 -7.951 2.094 1.00 86.25 100 SER A N 1
ATOM 675 C CA . SER A 1 100 ? 32.226 -8.652 3.135 1.00 86.25 100 SER A CA 1
ATOM 676 C C . SER A 1 100 ? 32.525 -10.102 2.740 1.00 86.25 100 SER A C 1
ATOM 678 O O . SER A 1 100 ? 33.660 -10.551 2.876 1.00 86.25 100 SER A O 1
ATOM 680 N N . LEU A 1 101 ? 31.554 -10.812 2.153 1.00 87.00 101 LEU A N 1
ATOM 681 C CA . LEU A 1 101 ? 31.744 -12.170 1.639 1.00 87.00 101 LEU A CA 1
ATOM 682 C C . LEU A 1 101 ? 32.764 -12.209 0.493 1.00 87.00 101 LEU A C 1
ATOM 684 O O . LEU A 1 101 ? 33.664 -13.041 0.510 1.00 87.00 101 LEU A O 1
ATOM 688 N N . MET A 1 102 ? 32.660 -11.298 -0.478 1.00 89.38 102 MET A N 1
ATOM 689 C CA . MET A 1 102 ? 33.629 -11.169 -1.576 1.00 89.38 102 MET A CA 1
ATOM 690 C C . MET A 1 102 ? 35.042 -10.907 -1.044 1.00 89.38 102 MET A C 1
ATOM 692 O O . MET A 1 102 ? 36.004 -11.506 -1.521 1.00 89.38 102 MET A O 1
ATOM 696 N N . ARG A 1 103 ? 35.170 -10.052 -0.020 1.00 82.06 103 ARG A N 1
ATOM 697 C CA . ARG A 1 103 ? 36.454 -9.774 0.632 1.00 82.06 103 ARG A CA 1
ATOM 698 C C . ARG A 1 103 ? 36.984 -10.998 1.379 1.00 82.06 103 ARG A C 1
ATOM 700 O O . ARG A 1 103 ? 38.145 -11.340 1.207 1.00 82.06 103 ARG A O 1
ATOM 707 N N . ALA A 1 104 ? 36.130 -11.714 2.108 1.00 81.25 104 ALA A N 1
ATOM 708 C CA . ALA A 1 104 ? 36.498 -12.953 2.787 1.00 81.25 104 ALA A CA 1
ATOM 709 C C . ALA A 1 104 ? 36.935 -14.051 1.800 1.00 81.25 104 ALA A C 1
ATOM 711 O O . ALA A 1 104 ? 37.904 -14.756 2.065 1.00 81.25 104 ALA A O 1
ATOM 712 N N . LEU A 1 105 ? 36.275 -14.180 0.644 1.00 82.00 105 LEU A N 1
ATOM 713 C CA . LEU A 1 105 ? 36.668 -15.114 -0.419 1.00 82.00 105 LEU A CA 1
ATOM 714 C C . LEU A 1 105 ? 38.002 -14.718 -1.072 1.00 82.00 105 LEU A C 1
ATOM 716 O O . LEU A 1 105 ? 38.796 -15.599 -1.401 1.00 82.00 105 LEU A O 1
ATOM 720 N N . GLY A 1 106 ? 38.269 -13.416 -1.209 1.00 78.00 106 GLY A N 1
ATOM 721 C CA . GLY A 1 106 ? 39.568 -12.892 -1.640 1.00 78.00 106 GLY A CA 1
ATOM 722 C C . GLY A 1 106 ? 40.690 -13.189 -0.639 1.00 78.00 106 GLY A C 1
ATOM 723 O O . GLY A 1 106 ? 41.756 -13.659 -1.033 1.00 78.00 106 GLY A O 1
ATOM 724 N N . ASP A 1 107 ? 40.424 -13.005 0.657 1.00 75.19 107 ASP A N 1
ATOM 725 C CA . ASP A 1 107 ? 41.391 -13.238 1.741 1.00 75.19 107 ASP A CA 1
ATOM 726 C C . ASP A 1 107 ? 41.611 -14.728 2.047 1.00 75.19 107 ASP A C 1
ATOM 728 O O . ASP A 1 107 ? 42.670 -15.113 2.542 1.00 75.19 107 ASP A O 1
ATOM 732 N N . SER A 1 108 ? 40.655 -15.597 1.695 1.00 69.44 108 SER A N 1
ATOM 733 C CA . SER A 1 108 ? 40.755 -17.056 1.871 1.00 69.44 108 SER A CA 1
ATOM 734 C C . SER A 1 108 ? 41.875 -17.701 1.039 1.00 69.44 108 SER A C 1
ATOM 736 O O . SER A 1 108 ? 42.112 -18.902 1.157 1.00 69.44 108 SER A O 1
ATOM 738 N N . GLY A 1 109 ? 42.570 -16.945 0.178 1.00 54.78 109 GLY A N 1
ATOM 739 C CA . GLY A 1 109 ? 43.789 -17.400 -0.499 1.00 54.78 109 GLY A CA 1
ATOM 740 C C . GLY A 1 109 ? 43.590 -18.549 -1.494 1.00 54.78 109 GLY A C 1
ATOM 741 O O . GLY A 1 109 ? 44.571 -19.121 -1.964 1.00 54.78 109 GLY A O 1
ATOM 742 N N . LEU A 1 110 ? 42.343 -18.882 -1.843 1.00 55.47 110 LEU A N 1
ATOM 743 C CA . LEU A 1 110 ? 42.016 -19.912 -2.837 1.00 55.47 110 LEU A CA 1
ATOM 744 C C . LEU A 1 110 ? 42.374 -19.473 -4.265 1.00 55.47 110 LEU A C 1
ATOM 746 O O . LEU A 1 110 ? 42.585 -20.314 -5.133 1.00 55.47 110 LEU A O 1
ATOM 750 N N . VAL A 1 111 ? 42.536 -18.165 -4.484 1.00 51.03 111 VAL A N 1
ATOM 751 C CA . VAL A 1 111 ? 43.223 -17.588 -5.646 1.00 51.03 111 VAL A CA 1
ATOM 752 C C . VAL A 1 111 ? 44.596 -17.104 -5.190 1.00 51.03 111 VAL A C 1
ATOM 754 O O . VAL A 1 111 ? 44.915 -15.919 -5.216 1.00 51.03 111 VAL A O 1
ATOM 757 N N . ARG A 1 112 ? 45.435 -18.023 -4.707 1.00 49.97 112 ARG A N 1
ATOM 758 C CA . ARG A 1 112 ? 46.867 -17.743 -4.640 1.00 49.97 112 ARG A CA 1
ATOM 759 C C . ARG A 1 112 ? 47.366 -17.789 -6.085 1.00 49.97 112 ARG A C 1
ATOM 761 O O . ARG A 1 112 ? 47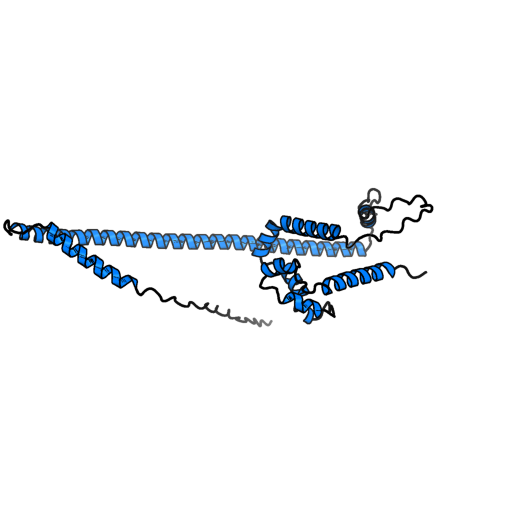.328 -18.876 -6.667 1.00 49.97 112 ARG A O 1
ATOM 768 N N . PRO A 1 113 ? 47.806 -16.668 -6.695 1.00 54.72 113 PRO A N 1
ATOM 769 C CA . PRO A 1 113 ? 48.523 -16.763 -7.959 1.00 54.72 113 PRO A CA 1
ATOM 770 C C . PRO A 1 113 ? 49.660 -17.766 -7.736 1.00 54.72 113 PRO A C 1
ATOM 772 O O . PRO A 1 113 ? 50.265 -17.740 -6.653 1.00 54.72 113 PRO A O 1
ATOM 775 N N . PRO A 1 114 ? 49.907 -18.703 -8.671 1.00 50.34 114 PRO A N 1
ATOM 776 C CA . PRO A 1 114 ? 50.973 -19.672 -8.493 1.00 50.34 114 PRO A CA 1
ATOM 777 C C . PRO A 1 114 ? 52.225 -18.883 -8.140 1.00 50.34 114 PRO A C 1
ATOM 779 O O . PRO A 1 114 ? 52.592 -17.951 -8.856 1.00 50.34 114 PRO A O 1
ATOM 782 N N . ALA A 1 115 ? 52.820 -19.197 -6.988 1.00 55.00 115 ALA A N 1
ATOM 783 C CA . ALA A 1 115 ? 54.097 -18.639 -6.592 1.00 55.00 115 ALA A CA 1
ATOM 784 C C . ALA A 1 115 ? 55.118 -19.135 -7.619 1.00 55.00 115 ALA A C 1
ATOM 786 O O . ALA A 1 115 ? 55.714 -20.203 -7.480 1.00 55.00 115 ALA A O 1
ATOM 787 N N . GLY A 1 116 ? 55.222 -18.388 -8.715 1.00 46.56 116 GLY A N 1
ATOM 788 C CA . GLY A 1 116 ? 56.196 -18.567 -9.761 1.00 46.56 116 GLY A CA 1
ATOM 789 C C . GLY A 1 116 ? 57.554 -18.318 -9.143 1.00 46.56 116 GLY A C 1
ATOM 790 O O . GLY A 1 116 ? 57.919 -17.183 -8.862 1.00 46.56 116 GLY A O 1
ATOM 791 N N . ARG A 1 117 ? 58.227 -19.430 -8.852 1.00 48.97 117 ARG A N 1
ATOM 792 C CA . ARG A 1 117 ? 59.668 -19.646 -8.940 1.00 48.97 117 ARG A CA 1
ATOM 793 C C . ARG A 1 117 ? 60.438 -18.365 -9.281 1.00 48.97 117 ARG A C 1
ATOM 795 O O . ARG A 1 117 ? 60.422 -17.897 -10.417 1.00 48.97 117 ARG A O 1
ATOM 802 N N . ALA A 1 118 ? 61.114 -17.824 -8.275 1.00 53.25 118 ALA A N 1
ATOM 803 C CA . ALA A 1 118 ? 62.196 -16.884 -8.475 1.00 53.25 118 ALA A CA 1
ATOM 804 C C . ALA A 1 118 ? 63.322 -17.610 -9.225 1.00 53.25 118 ALA A C 1
ATOM 806 O O . ALA A 1 118 ? 64.178 -18.220 -8.600 1.00 53.25 118 ALA A O 1
ATOM 807 N N . ASP A 1 119 ? 63.292 -17.564 -10.554 1.00 46.53 119 ASP A N 1
ATOM 808 C CA . ASP A 1 119 ? 64.471 -17.772 -11.382 1.00 46.53 119 ASP A CA 1
ATOM 809 C C . ASP A 1 119 ? 64.698 -16.486 -12.178 1.00 46.53 119 ASP A C 1
ATOM 811 O O . ASP A 1 119 ? 63.897 -16.050 -13.006 1.00 46.53 119 ASP A O 1
ATOM 815 N N . ALA A 1 120 ? 65.796 -15.834 -11.819 1.00 53.72 120 ALA A N 1
ATOM 816 C CA . ALA A 1 120 ? 66.299 -14.618 -12.407 1.00 53.72 120 ALA A CA 1
ATOM 817 C C . ALA A 1 120 ? 66.708 -14.850 -13.868 1.00 53.72 120 ALA A C 1
ATOM 819 O O . ALA A 1 120 ? 67.716 -15.500 -14.126 1.00 53.72 120 ALA A O 1
ATOM 820 N N . ALA A 1 121 ? 65.976 -14.266 -14.816 1.00 52.84 121 ALA A N 1
ATOM 821 C CA . ALA A 1 121 ? 66.506 -13.900 -16.129 1.00 52.84 121 ALA A CA 1
ATOM 822 C C . ALA A 1 121 ? 65.575 -12.899 -16.833 1.00 52.84 121 ALA A C 1
ATOM 824 O O . ALA A 1 121 ? 64.504 -13.258 -17.308 1.00 52.84 121 ALA A O 1
ATOM 825 N N . GLY A 1 122 ? 66.019 -11.639 -16.896 1.00 56.69 122 GLY A N 1
ATOM 826 C CA . GLY A 1 122 ? 65.682 -10.662 -17.939 1.00 56.69 122 GLY A CA 1
ATOM 827 C C . GLY A 1 122 ? 64.209 -10.514 -18.316 1.00 56.69 122 GLY A C 1
ATOM 828 O O . GLY A 1 122 ? 63.796 -10.970 -19.378 1.00 56.69 122 GLY A O 1
ATOM 829 N N . GLN A 1 123 ? 63.440 -9.788 -17.508 1.00 46.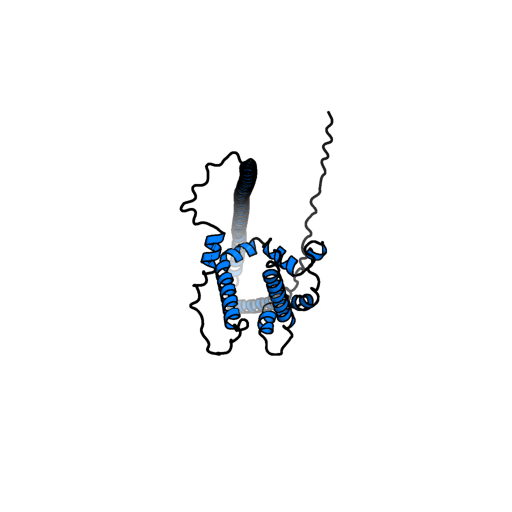81 123 GLN A N 1
ATOM 830 C CA . GLN A 1 123 ? 62.115 -9.326 -17.908 1.00 46.81 123 GLN A CA 1
ATOM 831 C C . GLN A 1 123 ? 62.271 -8.110 -18.845 1.00 46.81 123 GLN A C 1
ATOM 833 O O . GLN A 1 123 ? 62.748 -7.066 -18.391 1.00 46.81 123 GLN A O 1
ATOM 838 N N . PRO A 1 124 ? 61.923 -8.201 -20.147 1.00 56.47 124 PRO A N 1
ATOM 839 C CA . PRO A 1 124 ? 61.847 -7.015 -20.990 1.00 56.47 124 PRO A CA 1
ATOM 840 C C . PRO A 1 124 ? 60.763 -6.100 -20.417 1.00 56.47 124 PRO A C 1
ATOM 842 O O . PRO A 1 124 ? 59.703 -6.586 -20.021 1.00 56.47 124 PRO A O 1
ATOM 845 N N . ALA A 1 125 ? 61.046 -4.797 -20.336 1.00 61.56 125 ALA A N 1
ATOM 846 C CA . ALA A 1 125 ? 60.150 -3.783 -19.785 1.00 61.56 125 ALA A CA 1
ATOM 847 C C . ALA A 1 125 ? 58.719 -3.965 -20.326 1.00 61.56 125 ALA A C 1
ATOM 849 O O . ALA A 1 125 ? 58.431 -3.677 -21.490 1.00 61.56 125 ALA A O 1
ATOM 850 N N . GLY A 1 126 ? 57.845 -4.520 -19.484 1.00 52.53 126 GLY A N 1
ATOM 851 C CA . GLY A 1 126 ? 56.474 -4.848 -19.841 1.00 52.53 126 GLY A CA 1
ATOM 852 C C . GLY A 1 126 ? 55.690 -3.571 -20.095 1.00 52.53 126 GLY A C 1
ATOM 853 O O . GLY A 1 126 ? 55.715 -2.648 -19.281 1.00 52.53 126 GLY A O 1
ATOM 854 N N . ARG A 1 127 ? 54.987 -3.514 -21.231 1.00 64.38 127 ARG A N 1
ATOM 855 C CA . ARG A 1 127 ? 53.970 -2.485 -21.457 1.00 64.38 127 ARG A CA 1
ATOM 856 C C . ARG A 1 127 ? 52.977 -2.506 -20.287 1.00 64.38 127 ARG A C 1
ATOM 858 O O . ARG A 1 127 ? 52.568 -3.600 -19.896 1.00 64.38 127 ARG A O 1
ATOM 865 N N . PRO A 1 128 ? 52.572 -1.340 -19.754 1.00 74.25 128 PRO A N 1
ATOM 866 C CA . PRO A 1 128 ? 51.545 -1.279 -18.725 1.00 74.25 128 PRO A CA 1
ATOM 867 C C . PRO A 1 128 ? 50.282 -1.963 -19.251 1.00 74.25 128 PRO A C 1
ATOM 869 O O . PRO A 1 128 ? 49.782 -1.624 -20.326 1.00 74.25 128 PRO A O 1
ATOM 872 N N . GLN A 1 129 ? 49.820 -2.978 -18.525 1.00 69.62 129 GLN A N 1
ATOM 873 C CA . GLN A 1 129 ? 48.591 -3.680 -18.853 1.00 69.62 129 GLN A CA 1
ATOM 874 C C . GLN A 1 129 ? 47.435 -2.698 -18.608 1.00 69.62 129 GLN A C 1
ATOM 876 O O . GLN A 1 129 ? 47.361 -2.139 -17.511 1.00 69.62 129 GLN A O 1
ATOM 881 N N . PRO A 1 130 ? 46.585 -2.410 -19.609 1.00 73.31 130 PRO A N 1
ATOM 882 C CA . PRO A 1 130 ? 45.472 -1.498 -19.414 1.00 73.31 130 PRO A CA 1
ATOM 883 C C . PRO A 1 130 ? 44.538 -2.090 -18.361 1.00 73.31 130 PRO A C 1
ATOM 885 O O . PRO A 1 130 ? 44.160 -3.260 -18.438 1.00 73.31 130 PRO A O 1
ATOM 888 N N . ASP A 1 131 ? 44.212 -1.271 -17.370 1.00 83.12 131 ASP A N 1
ATOM 889 C CA . ASP A 1 131 ? 43.266 -1.605 -16.316 1.00 83.12 131 ASP A CA 1
ATOM 890 C C . ASP A 1 131 ? 41.922 -2.046 -16.923 1.00 83.12 131 ASP A C 1
ATOM 892 O O . ASP A 1 131 ? 41.509 -1.544 -17.974 1.00 83.12 131 ASP A O 1
ATOM 896 N N . ALA A 1 132 ? 41.249 -3.003 -16.287 1.00 77.69 132 ALA A N 1
ATOM 897 C CA . ALA A 1 132 ? 40.030 -3.609 -16.820 1.00 77.69 132 ALA A CA 1
ATOM 898 C C . ALA A 1 132 ? 38.930 -2.560 -17.054 1.00 77.69 132 ALA A C 1
ATOM 900 O O . ALA A 1 132 ? 38.224 -2.634 -18.061 1.00 77.69 132 ALA A O 1
ATOM 901 N N . ASP A 1 133 ? 38.861 -1.525 -16.211 1.00 74.44 133 ASP A N 1
ATOM 902 C CA . ASP A 1 133 ? 37.952 -0.393 -16.413 1.00 74.44 133 ASP A CA 1
ATOM 903 C C . ASP A 1 133 ? 38.337 0.457 -17.624 1.00 74.44 133 ASP A C 1
ATOM 905 O O . ASP A 1 133 ? 37.466 1.026 -18.281 1.00 74.44 133 ASP A O 1
ATOM 909 N N . THR A 1 134 ? 39.628 0.546 -17.947 1.00 79.56 134 THR A N 1
ATOM 910 C CA . THR A 1 134 ? 40.113 1.255 -19.140 1.00 79.56 134 THR A CA 1
ATOM 911 C C . THR A 1 134 ? 39.750 0.479 -20.404 1.00 79.56 134 THR A C 1
ATOM 913 O O . THR A 1 134 ? 39.295 1.074 -21.379 1.00 79.56 134 THR A O 1
ATOM 916 N N . VAL A 1 135 ? 39.872 -0.853 -20.378 1.00 81.06 135 VAL A N 1
ATOM 917 C CA . VAL A 1 135 ? 39.456 -1.723 -21.491 1.00 81.06 135 VAL A CA 1
ATOM 918 C C . VAL A 1 135 ? 37.939 -1.695 -21.667 1.00 81.06 135 VAL A C 1
ATOM 920 O O . VAL A 1 135 ? 37.461 -1.575 -22.793 1.00 81.06 135 VAL A O 1
ATOM 923 N N . TRP A 1 136 ? 37.177 -1.751 -20.572 1.00 77.94 136 TRP A N 1
ATOM 924 C CA . TRP A 1 136 ? 35.720 -1.695 -20.623 1.00 77.94 136 TRP A CA 1
ATOM 925 C C . TRP A 1 136 ? 35.228 -0.332 -21.115 1.00 77.94 136 TRP A C 1
ATOM 927 O O . TRP A 1 136 ? 34.435 -0.298 -22.045 1.00 77.94 136 TRP A O 1
ATOM 937 N N . ARG A 1 137 ? 35.762 0.791 -20.608 1.00 77.50 137 ARG A N 1
ATOM 938 C CA . ARG A 1 137 ? 35.409 2.139 -21.101 1.00 77.50 137 ARG A CA 1
ATOM 939 C C . ARG A 1 137 ? 35.791 2.363 -22.561 1.00 77.50 137 ARG A C 1
ATOM 941 O O . ARG A 1 137 ? 35.039 3.026 -23.273 1.00 77.50 137 ARG A O 1
ATOM 948 N N . ALA A 1 138 ? 36.916 1.803 -23.010 1.00 77.00 138 ALA A N 1
ATOM 949 C CA . ALA A 1 138 ? 37.308 1.838 -24.415 1.00 77.00 138 ALA A CA 1
ATOM 950 C C . ALA A 1 138 ? 36.359 1.001 -25.290 1.00 77.00 138 ALA A C 1
ATOM 952 O O . ALA A 1 138 ? 35.984 1.437 -26.375 1.00 77.00 138 ALA A O 1
ATOM 953 N N . ALA A 1 139 ? 35.927 -0.170 -24.811 1.00 73.88 139 ALA A N 1
ATOM 954 C CA . ALA A 1 139 ? 35.018 -1.059 -25.533 1.00 73.88 139 ALA A CA 1
ATOM 955 C C . ALA A 1 139 ? 33.567 -0.552 -25.554 1.00 73.88 139 ALA A C 1
ATOM 957 O O . ALA A 1 139 ? 32.890 -0.664 -26.571 1.00 73.88 139 ALA A O 1
ATOM 958 N N . THR A 1 140 ? 33.088 0.035 -24.455 1.00 76.00 140 THR A N 1
ATOM 959 C CA . THR A 1 140 ? 31.755 0.649 -24.367 1.00 76.00 140 THR A CA 1
ATOM 960 C C . THR A 1 140 ? 31.747 2.110 -24.806 1.00 76.00 140 THR A C 1
ATOM 962 O O . THR A 1 140 ? 30.708 2.758 -24.709 1.00 76.00 140 THR A O 1
ATOM 965 N N . GLY A 1 141 ? 32.897 2.630 -25.255 1.00 54.44 141 GLY A N 1
ATOM 966 C CA . GLY A 1 141 ? 33.037 3.835 -26.065 1.00 54.44 141 GLY A CA 1
ATOM 967 C C . GLY A 1 141 ? 32.141 4.999 -25.654 1.00 54.44 141 GLY A C 1
ATOM 968 O O . GLY A 1 141 ? 31.310 5.434 -26.442 1.00 54.44 141 GLY A O 1
ATOM 969 N N . ARG A 1 142 ? 32.324 5.531 -24.438 1.00 52.47 142 ARG A N 1
ATOM 970 C CA . ARG A 1 142 ? 31.822 6.875 -24.081 1.00 52.47 142 ARG A CA 1
ATOM 971 C C . ARG A 1 142 ? 32.835 7.987 -24.353 1.00 52.47 142 ARG A C 1
ATOM 973 O O . ARG A 1 142 ? 32.527 9.149 -24.116 1.00 52.47 142 ARG A O 1
ATOM 980 N N . ASP A 1 143 ? 33.998 7.651 -24.905 1.00 52.78 143 ASP A N 1
ATOM 981 C CA . ASP A 1 143 ? 34.928 8.622 -25.483 1.00 52.78 143 ASP A CA 1
ATOM 982 C C . ASP A 1 143 ? 34.515 8.964 -26.925 1.00 52.78 143 ASP A C 1
ATOM 984 O O . ASP A 1 143 ? 35.266 8.821 -27.886 1.00 52.78 143 ASP A O 1
ATOM 988 N N . THR A 1 144 ? 33.291 9.467 -27.090 1.00 57.44 144 THR A N 1
ATOM 989 C CA . THR A 1 144 ? 32.840 10.165 -28.303 1.00 57.44 144 THR A CA 1
ATOM 990 C C . THR A 1 144 ? 33.219 11.646 -28.233 1.00 57.44 144 THR A C 1
ATOM 992 O O . THR A 1 144 ? 32.413 12.516 -28.545 1.00 57.44 144 THR A O 1
ATOM 995 N N . ALA A 1 145 ? 34.440 11.974 -27.804 1.00 57.81 145 ALA A N 1
ATOM 996 C CA . ALA A 1 145 ? 34.897 13.368 -27.779 1.00 57.81 145 ALA A CA 1
ATOM 997 C C . ALA A 1 145 ? 35.224 13.918 -29.186 1.00 57.81 145 ALA A C 1
ATOM 999 O O . ALA A 1 145 ? 35.460 15.112 -29.340 1.00 57.81 145 ALA A O 1
ATOM 1000 N N . GLY A 1 146 ? 35.213 13.075 -30.228 1.00 58.50 146 GLY A N 1
ATOM 1001 C CA . GLY A 1 146 ? 35.493 13.501 -31.606 1.00 58.50 146 GLY A CA 1
ATOM 1002 C C . GLY A 1 146 ? 34.692 12.800 -32.703 1.00 58.50 146 GLY A C 1
ATOM 1003 O O . GLY A 1 146 ? 34.728 13.245 -33.849 1.00 58.50 146 GLY A O 1
ATOM 1004 N N . HIS A 1 147 ? 33.938 11.742 -32.391 1.00 55.62 147 HIS A N 1
ATOM 1005 C CA . HIS A 1 147 ? 33.028 11.145 -33.363 1.00 55.62 147 HIS A CA 1
ATOM 1006 C C . HIS A 1 147 ? 31.709 11.915 -33.314 1.00 55.62 147 HIS A C 1
ATOM 1008 O O . HIS A 1 147 ? 30.801 11.576 -32.558 1.00 55.62 147 HIS A O 1
ATOM 1014 N N . ARG A 1 148 ? 31.625 13.005 -34.087 1.00 61.28 148 ARG A N 1
ATOM 1015 C CA . ARG A 1 148 ? 30.330 13.603 -34.420 1.00 61.28 148 ARG A CA 1
ATOM 1016 C C . ARG A 1 148 ? 29.525 12.470 -35.061 1.00 61.28 148 ARG A C 1
ATOM 1018 O O . ARG A 1 148 ? 29.993 11.977 -36.090 1.00 61.28 148 ARG A O 1
ATOM 1025 N N . PRO A 1 149 ? 28.404 12.012 -34.468 1.00 61.94 149 PRO A N 1
ATOM 1026 C CA . PRO A 1 149 ? 27.581 11.005 -35.117 1.00 61.94 149 PRO A CA 1
ATOM 1027 C C . PRO A 1 149 ? 27.315 11.525 -36.523 1.00 61.94 149 PRO A C 1
ATOM 1029 O O . PRO A 1 149 ? 26.941 12.695 -36.686 1.00 61.94 149 PRO A O 1
ATOM 1032 N N . ALA A 1 150 ? 27.629 10.710 -37.534 1.00 62.16 150 ALA A N 1
ATOM 1033 C CA . ALA A 1 150 ? 27.240 11.033 -38.896 1.00 62.16 150 ALA A CA 1
ATOM 1034 C C . ALA A 1 150 ? 25.757 11.436 -38.836 1.00 62.16 150 ALA A C 1
ATOM 1036 O O . ALA A 1 150 ? 25.010 10.769 -38.10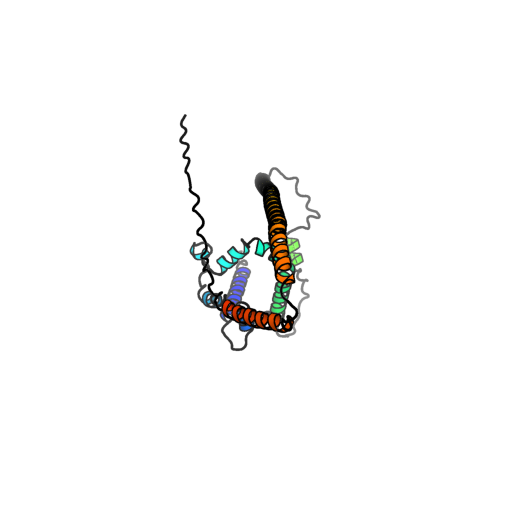8 1.00 62.16 150 ALA A O 1
ATOM 1037 N N . PRO A 1 151 ? 25.346 12.558 -39.469 1.00 66.25 151 PRO A N 1
ATOM 1038 C CA . PRO A 1 151 ? 23.941 12.954 -39.468 1.00 66.25 151 PRO A CA 1
ATOM 1039 C C . PRO A 1 151 ? 23.160 11.709 -39.839 1.00 66.25 151 PRO A C 1
ATOM 1041 O O . PRO A 1 151 ? 23.550 11.084 -40.822 1.00 66.25 151 PRO A O 1
ATOM 1044 N N . ALA A 1 152 ? 22.210 11.313 -38.982 1.00 62.44 152 ALA A N 1
ATOM 1045 C CA . ALA A 1 152 ? 21.464 10.069 -39.104 1.00 62.44 152 ALA A CA 1
ATOM 1046 C C . ALA A 1 152 ? 21.055 9.917 -40.566 1.00 62.44 152 ALA A C 1
ATOM 1048 O O . ALA A 1 152 ? 20.157 10.608 -41.041 1.00 62.44 152 ALA A O 1
ATOM 1049 N N . GLY A 1 153 ? 21.839 9.134 -41.306 1.00 63.69 153 GLY A N 1
ATOM 1050 C CA . GLY A 1 153 ? 21.555 8.884 -42.700 1.00 63.69 153 GLY A CA 1
ATOM 1051 C C . GLY A 1 153 ? 20.269 8.086 -42.739 1.00 63.69 153 GLY A C 1
ATOM 1052 O O . GLY A 1 153 ? 19.887 7.490 -41.729 1.00 63.69 153 GLY A O 1
ATOM 1053 N N . ASP A 1 154 ? 19.637 8.056 -43.903 1.00 73.25 154 ASP A N 1
ATOM 1054 C CA . ASP A 1 154 ? 18.500 7.196 -44.221 1.00 73.25 154 ASP A CA 1
ATOM 1055 C C . ASP A 1 154 ? 18.893 5.700 -44.164 1.00 73.25 154 ASP A C 1
ATOM 1057 O O . ASP A 1 154 ? 18.739 4.964 -45.134 1.00 73.25 154 ASP A O 1
ATOM 1061 N N . ASP A 1 155 ? 19.473 5.236 -43.054 1.00 84.38 155 ASP A N 1
ATOM 1062 C CA . ASP A 1 155 ? 19.659 3.829 -42.766 1.00 84.38 155 ASP A CA 1
ATOM 1063 C C . ASP A 1 155 ? 18.314 3.280 -42.277 1.00 84.38 155 ASP A C 1
ATOM 1065 O O . ASP A 1 155 ? 17.884 3.583 -41.154 1.00 84.38 155 ASP A O 1
ATOM 1069 N N . PRO A 1 156 ? 17.628 2.472 -43.102 1.00 85.00 156 PRO A N 1
ATOM 1070 C CA . PRO A 1 156 ? 16.309 1.960 -42.765 1.00 85.00 156 PRO A CA 1
ATOM 1071 C C . PRO A 1 156 ? 16.322 1.117 -41.480 1.00 85.00 156 PRO A C 1
ATOM 1073 O O . PRO A 1 156 ? 15.298 1.028 -40.805 1.00 85.00 156 PRO A O 1
ATOM 1076 N N . TRP A 1 157 ? 17.466 0.537 -41.097 1.00 81.81 157 TRP A N 1
ATOM 1077 C CA . TRP A 1 157 ? 17.594 -0.262 -39.876 1.00 81.81 157 TRP A CA 1
ATOM 1078 C C . TRP A 1 157 ? 17.612 0.586 -38.605 1.00 81.81 157 TRP A C 1
ATOM 1080 O O . TRP A 1 157 ? 16.931 0.256 -37.628 1.00 81.81 157 TRP A O 1
ATOM 1090 N N . SER A 1 158 ? 18.342 1.700 -38.624 1.00 83.19 158 SER A N 1
ATOM 1091 C CA . SER A 1 158 ? 18.357 2.665 -37.523 1.00 83.19 158 SER A CA 1
ATOM 1092 C C . SER A 1 158 ? 16.968 3.279 -37.306 1.00 83.19 158 SER A C 1
ATOM 1094 O O . SER A 1 158 ? 16.502 3.357 -36.169 1.00 83.19 158 SER A O 1
ATOM 1096 N N . ALA A 1 159 ? 16.261 3.621 -38.391 1.00 84.31 159 ALA A N 1
ATOM 1097 C CA . ALA A 1 159 ? 14.888 4.128 -38.325 1.00 84.31 159 ALA A CA 1
ATOM 1098 C C . ALA A 1 159 ? 13.899 3.090 -37.759 1.00 84.31 159 ALA A C 1
ATOM 1100 O O . ALA A 1 159 ? 13.089 3.420 -36.893 1.00 84.31 159 ALA A O 1
ATOM 1101 N N . ALA A 1 160 ? 13.992 1.827 -38.192 1.00 83.75 160 ALA A N 1
ATOM 1102 C CA . ALA A 1 160 ? 13.137 0.750 -37.689 1.00 83.75 160 ALA A CA 1
ATOM 1103 C C . ALA A 1 160 ? 13.355 0.478 -36.189 1.00 83.75 160 ALA A C 1
ATOM 1105 O O . ALA A 1 160 ? 12.395 0.274 -35.448 1.00 83.75 160 ALA A O 1
ATOM 1106 N N . THR A 1 161 ? 14.608 0.517 -35.730 1.00 87.94 161 THR A N 1
ATOM 1107 C CA . THR A 1 161 ? 14.942 0.284 -34.316 1.00 87.94 161 THR A CA 1
ATOM 1108 C C . THR A 1 161 ? 14.483 1.444 -33.428 1.00 87.94 161 THR A C 1
ATOM 1110 O O . THR A 1 161 ? 13.974 1.208 -32.335 1.00 87.94 161 THR A O 1
ATOM 1113 N N . ALA A 1 162 ? 14.610 2.689 -33.902 1.00 86.25 162 ALA A N 1
ATOM 1114 C CA . ALA A 1 162 ? 14.107 3.862 -33.189 1.00 86.25 162 ALA A CA 1
ATOM 1115 C C . ALA A 1 162 ? 12.578 3.822 -33.036 1.00 86.25 162 ALA A C 1
ATOM 1117 O O . ALA A 1 162 ? 12.072 4.026 -31.937 1.00 86.25 162 ALA A O 1
ATOM 1118 N N . ALA A 1 163 ? 11.854 3.467 -34.102 1.00 87.50 163 ALA A N 1
ATOM 1119 C CA . ALA A 1 163 ? 10.399 3.340 -34.054 1.00 87.50 163 ALA A CA 1
ATOM 1120 C C . ALA A 1 163 ? 9.936 2.267 -33.050 1.00 87.50 163 ALA A C 1
ATOM 1122 O O . ALA A 1 163 ? 9.030 2.522 -32.262 1.00 87.50 163 ALA A O 1
ATOM 1123 N N . ALA A 1 164 ? 10.586 1.096 -33.030 1.00 89.81 164 ALA A N 1
ATOM 1124 C CA . ALA A 1 164 ? 10.269 0.039 -32.066 1.00 89.81 164 ALA A CA 1
ATOM 1125 C C . ALA A 1 164 ? 10.530 0.480 -30.614 1.00 89.81 164 ALA A C 1
ATOM 1127 O O . ALA A 1 164 ? 9.704 0.255 -29.734 1.00 89.81 164 ALA A O 1
ATOM 1128 N N . HIS A 1 165 ? 11.650 1.167 -30.369 1.00 89.31 165 HIS A N 1
ATOM 1129 C CA . HIS A 1 165 ? 11.965 1.706 -29.048 1.00 89.31 165 HIS A CA 1
ATOM 1130 C C . HIS A 1 165 ? 10.938 2.757 -28.590 1.00 89.31 165 HIS A C 1
ATOM 1132 O O . HIS A 1 165 ? 10.529 2.756 -27.430 1.00 89.31 165 HIS A O 1
ATOM 1138 N N . ASP A 1 166 ? 10.481 3.632 -29.487 1.00 91.06 166 ASP A N 1
ATOM 1139 C CA . ASP A 1 166 ? 9.458 4.633 -29.167 1.00 91.06 166 ASP A CA 1
ATOM 1140 C C . ASP A 1 166 ? 8.103 3.989 -28.830 1.00 91.06 166 ASP A C 1
ATOM 1142 O O . ASP A 1 166 ? 7.401 4.449 -27.923 1.00 91.06 166 ASP A O 1
ATOM 1146 N N . GLU A 1 167 ? 7.738 2.897 -29.510 1.00 92.88 167 GLU A N 1
ATOM 1147 C CA . GLU A 1 167 ? 6.544 2.112 -29.183 1.00 92.88 167 GLU A CA 1
ATOM 1148 C C . GLU A 1 167 ? 6.642 1.456 -27.801 1.00 92.88 167 GLU A C 1
ATOM 1150 O O . GLU A 1 167 ? 5.676 1.520 -27.033 1.00 92.88 167 GLU A O 1
ATOM 1155 N N . ASP A 1 168 ? 7.803 0.895 -27.456 1.00 93.00 168 ASP A N 1
ATOM 1156 C CA . ASP A 1 168 ? 8.050 0.299 -26.142 1.00 93.00 168 ASP A CA 1
ATOM 1157 C C . ASP A 1 168 ? 7.970 1.349 -25.027 1.00 93.00 168 ASP A C 1
ATOM 1159 O O . ASP A 1 168 ? 7.250 1.156 -24.043 1.00 93.00 168 ASP A O 1
ATOM 1163 N N . VAL A 1 169 ? 8.618 2.506 -25.204 1.00 94.62 169 VAL A N 1
ATOM 1164 C CA . VAL A 1 169 ? 8.554 3.625 -24.248 1.00 94.62 169 VAL A CA 1
ATOM 1165 C C . VAL A 1 169 ? 7.119 4.135 -24.090 1.00 94.62 169 VAL A C 1
ATOM 1167 O O . VAL A 1 169 ? 6.672 4.422 -22.973 1.00 94.62 169 VAL A O 1
ATOM 1170 N N . ARG A 1 170 ? 6.351 4.220 -25.182 1.00 96.50 170 ARG A N 1
ATOM 1171 C CA . ARG A 1 170 ? 4.931 4.589 -25.125 1.00 96.50 170 ARG A CA 1
ATOM 1172 C C . ARG A 1 170 ? 4.103 3.553 -24.357 1.00 96.50 170 ARG A C 1
ATOM 1174 O O . ARG A 1 170 ? 3.285 3.923 -23.519 1.00 96.50 170 ARG A O 1
ATOM 1181 N N . ALA A 1 171 ? 4.331 2.264 -24.589 1.00 95.12 171 ALA A N 1
ATOM 1182 C CA . ALA A 1 171 ? 3.622 1.207 -23.874 1.00 95.12 171 ALA A CA 1
ATOM 1183 C C . ALA A 1 171 ? 3.989 1.182 -22.379 1.00 95.12 171 ALA A C 1
ATOM 1185 O O . ALA A 1 171 ? 3.136 0.954 -21.521 1.00 95.12 171 ALA A O 1
ATOM 1186 N N . GLU A 1 172 ? 5.251 1.430 -22.031 1.00 94.62 172 GLU A N 1
ATOM 1187 C CA . GLU A 1 172 ? 5.684 1.530 -20.636 1.00 94.62 172 GLU A CA 1
ATOM 1188 C C . GLU A 1 172 ? 5.086 2.741 -19.917 1.00 94.62 172 GLU A C 1
ATOM 1190 O O . GLU A 1 172 ? 4.633 2.604 -18.775 1.00 94.62 172 GLU A O 1
ATOM 1195 N N . THR A 1 173 ? 5.036 3.899 -20.578 1.00 96.38 173 THR A N 1
ATOM 1196 C CA . THR A 1 173 ? 4.415 5.111 -20.024 1.00 96.38 173 THR A CA 1
ATOM 1197 C C . THR A 1 173 ? 2.910 4.943 -19.824 1.00 96.38 173 THR A C 1
ATOM 1199 O O . THR A 1 173 ? 2.401 5.323 -18.770 1.00 96.38 173 THR A O 1
ATOM 1202 N N . GLU A 1 174 ? 2.206 4.290 -20.751 1.00 97.88 174 GLU A N 1
ATOM 1203 C CA . GLU A 1 174 ? 0.786 3.956 -20.594 1.00 97.88 174 GLU A CA 1
ATOM 1204 C C . GLU A 1 174 ? 0.553 3.033 -19.387 1.00 97.88 174 GLU A C 1
ATOM 1206 O O . GLU A 1 174 ? -0.238 3.351 -18.496 1.00 97.88 174 GLU A O 1
ATOM 1211 N N . ARG A 1 175 ? 1.331 1.949 -19.261 1.00 97.31 175 ARG A N 1
ATOM 1212 C CA . ARG A 1 175 ? 1.254 1.050 -18.094 1.00 97.31 175 ARG A CA 1
ATOM 1213 C C . ARG A 1 175 ? 1.582 1.770 -16.784 1.00 97.31 175 ARG A C 1
ATOM 1215 O O . ARG A 1 175 ? 1.030 1.425 -15.739 1.00 97.31 175 ARG A O 1
ATOM 1222 N N . ALA A 1 176 ? 2.510 2.728 -16.797 1.00 95.44 176 ALA A N 1
ATOM 1223 C CA . ALA A 1 176 ? 2.832 3.533 -15.621 1.00 95.44 176 ALA A CA 1
ATOM 1224 C C . ALA A 1 176 ? 1.658 4.438 -15.219 1.00 95.44 176 ALA A C 1
ATOM 1226 O O . ALA A 1 176 ? 1.289 4.455 -14.043 1.00 95.44 176 ALA A O 1
ATOM 1227 N N . ALA A 1 177 ? 1.025 5.105 -16.187 1.00 97.38 177 ALA A N 1
ATOM 1228 C CA . ALA A 1 177 ? -0.160 5.926 -15.959 1.00 97.38 177 ALA A CA 1
ATOM 1229 C C . ALA A 1 177 ? -1.339 5.098 -15.415 1.00 97.38 177 ALA A C 1
ATOM 1231 O O . ALA A 1 177 ? -2.013 5.525 -14.476 1.00 97.38 177 ALA A O 1
ATOM 1232 N N . GLU A 1 178 ? -1.553 3.884 -15.933 1.00 97.44 178 GLU A N 1
ATOM 1233 C CA . GLU A 1 178 ? -2.568 2.962 -15.413 1.00 97.44 178 GLU A CA 1
ATOM 1234 C C . GLU A 1 178 ? -2.298 2.539 -13.965 1.00 97.44 178 GLU A C 1
ATOM 1236 O O . GLU A 1 178 ? -3.222 2.509 -13.147 1.00 97.44 178 GLU A O 1
ATOM 1241 N N . ARG A 1 179 ? -1.042 2.219 -13.617 1.00 97.75 179 ARG A N 1
ATOM 1242 C CA . ARG A 1 179 ? -0.669 1.877 -12.233 1.00 97.75 179 ARG A CA 1
ATOM 1243 C C . ARG A 1 179 ? -0.941 3.039 -11.285 1.00 97.75 179 ARG A C 1
ATOM 1245 O O . ARG A 1 179 ? -1.537 2.828 -10.232 1.00 97.75 179 ARG A O 1
ATOM 1252 N N . GLU A 1 180 ? -0.569 4.253 -11.677 1.00 97.38 180 GLU A N 1
ATOM 1253 C CA . GLU A 1 180 ? -0.813 5.450 -10.874 1.00 97.38 180 GLU A CA 1
ATOM 1254 C C . GLU A 1 180 ? -2.319 5.730 -10.719 1.00 97.38 180 GLU A C 1
ATOM 1256 O O . GLU A 1 180 ? -2.790 6.056 -9.629 1.00 97.38 180 GLU A O 1
ATOM 1261 N N . ALA A 1 181 ? -3.107 5.537 -11.782 1.00 97.38 181 ALA A N 1
ATOM 1262 C CA . ALA A 1 181 ? -4.561 5.665 -11.730 1.00 97.38 181 ALA A CA 1
ATOM 1263 C C . ALA A 1 181 ? -5.198 4.646 -10.772 1.00 97.38 181 ALA A C 1
ATOM 1265 O O . ALA A 1 181 ? -6.040 5.022 -9.953 1.00 97.38 181 ALA A O 1
ATOM 1266 N N . ARG A 1 182 ? -4.761 3.380 -10.814 1.00 97.88 182 ARG A N 1
ATOM 1267 C CA . ARG A 1 182 ? -5.212 2.336 -9.876 1.00 97.88 182 ARG A CA 1
ATOM 1268 C C . ARG A 1 182 ? -4.840 2.668 -8.435 1.00 97.88 182 ARG A C 1
ATOM 1270 O O . ARG A 1 182 ? -5.658 2.480 -7.540 1.00 97.88 182 ARG A O 1
ATOM 1277 N N . GLU A 1 183 ? -3.638 3.188 -8.202 1.00 97.44 183 GLU A N 1
ATOM 1278 C CA . GLU A 1 183 ? -3.205 3.581 -6.862 1.00 97.44 183 GLU A CA 1
ATOM 1279 C C . GLU A 1 183 ? -4.029 4.761 -6.325 1.00 97.44 183 GLU A C 1
ATOM 1281 O O . GLU A 1 183 ? -4.454 4.740 -5.169 1.00 97.44 183 GLU A O 1
ATOM 1286 N N . ARG A 1 184 ? -4.321 5.771 -7.156 1.00 98.31 184 ARG A N 1
ATOM 1287 C CA . ARG A 1 184 ? -5.212 6.880 -6.774 1.00 98.31 184 ARG A CA 1
ATOM 1288 C C . ARG A 1 184 ? -6.614 6.380 -6.423 1.00 98.31 184 ARG A C 1
ATOM 1290 O O . ARG A 1 184 ? -7.114 6.730 -5.355 1.00 98.31 184 ARG A O 1
ATOM 1297 N N . ALA A 1 185 ? -7.193 5.511 -7.252 1.00 97.62 185 ALA A N 1
ATOM 1298 C CA . ALA A 1 185 ? -8.499 4.908 -6.991 1.00 97.62 185 ALA A CA 1
ATOM 1299 C C . ALA A 1 185 ? -8.509 4.088 -5.686 1.00 97.62 185 ALA A C 1
ATOM 1301 O O . ALA A 1 185 ? -9.444 4.186 -4.893 1.00 97.62 185 ALA A O 1
ATOM 1302 N N . ALA A 1 186 ? -7.442 3.332 -5.404 1.00 96.62 186 ALA A N 1
ATOM 1303 C CA . ALA A 1 186 ? -7.310 2.583 -4.156 1.00 96.62 186 ALA A CA 1
ATOM 1304 C C . ALA A 1 186 ? -7.239 3.504 -2.924 1.00 96.62 186 ALA A C 1
ATOM 1306 O O . ALA A 1 186 ? -7.877 3.228 -1.906 1.00 96.62 186 ALA A O 1
ATOM 1307 N N . ARG A 1 187 ? -6.505 4.625 -3.008 1.00 98.06 187 ARG A N 1
ATOM 1308 C CA . ARG A 1 187 ? -6.445 5.622 -1.922 1.00 98.06 187 ARG A CA 1
ATOM 1309 C C . ARG A 1 187 ? -7.802 6.281 -1.677 1.00 98.06 187 ARG A C 1
ATOM 1311 O O . ARG A 1 187 ? -8.148 6.528 -0.524 1.00 98.06 187 ARG A O 1
ATOM 1318 N N . GLU A 1 188 ? -8.556 6.574 -2.731 1.00 98.25 188 GLU A N 1
ATOM 1319 C CA . GLU A 1 188 ? -9.906 7.136 -2.627 1.00 98.25 188 GLU A CA 1
ATOM 1320 C C . GLU A 1 188 ? -10.872 6.147 -1.965 1.00 98.25 188 GLU A C 1
ATOM 1322 O O . GLU A 1 188 ? -11.479 6.477 -0.944 1.00 98.25 188 GLU A O 1
ATOM 1327 N N . ALA A 1 189 ? -10.900 4.897 -2.434 1.00 97.38 189 ALA A N 1
ATOM 1328 C CA . ALA A 1 189 ? -11.704 3.834 -1.834 1.00 97.38 189 ALA A CA 1
ATOM 1329 C C . ALA A 1 189 ? -11.367 3.609 -0.346 1.00 97.38 189 ALA A C 1
ATOM 1331 O O . ALA A 1 189 ? -12.263 3.438 0.483 1.00 97.38 189 ALA A O 1
ATOM 1332 N N . ALA A 1 190 ? -10.083 3.670 0.025 1.00 97.31 190 ALA A N 1
ATOM 1333 C CA . ALA A 1 190 ? -9.653 3.561 1.418 1.00 97.31 190 ALA A CA 1
ATOM 1334 C C . ALA A 1 190 ? -10.171 4.722 2.290 1.00 97.31 190 ALA A C 1
ATOM 1336 O O . ALA A 1 190 ? -10.578 4.500 3.433 1.00 97.31 190 ALA A O 1
ATOM 1337 N N . ARG A 1 191 ? -10.202 5.954 1.761 1.00 98.12 191 ARG A N 1
ATOM 1338 C CA . ARG A 1 191 ? -10.760 7.122 2.469 1.00 98.12 191 ARG A CA 1
ATOM 1339 C C . ARG A 1 191 ? -12.265 6.990 2.672 1.00 98.12 191 ARG A C 1
ATOM 1341 O O . ARG A 1 191 ? -12.748 7.254 3.771 1.00 98.12 191 ARG A O 1
ATOM 1348 N N . GLU A 1 192 ? -12.996 6.547 1.654 1.00 98.38 192 GLU A N 1
ATOM 1349 C CA . GLU A 1 192 ? -14.437 6.301 1.768 1.00 98.38 192 GLU A CA 1
ATOM 1350 C C . GLU A 1 192 ? -14.761 5.196 2.776 1.00 98.38 192 GLU A C 1
ATOM 1352 O O . GLU A 1 192 ? -15.715 5.312 3.548 1.00 98.38 192 GLU A O 1
ATOM 1357 N N . TYR A 1 193 ? -13.973 4.119 2.784 1.00 97.12 193 TYR A N 1
ATOM 1358 C CA . TYR A 1 193 ? -14.115 3.045 3.761 1.00 97.12 193 TYR A CA 1
ATOM 1359 C C . TYR A 1 193 ? -13.879 3.560 5.188 1.00 97.12 193 TYR A C 1
ATOM 1361 O O . TYR A 1 193 ? -14.713 3.348 6.068 1.00 97.12 193 TYR A O 1
ATOM 1369 N N . ALA A 1 194 ? -12.799 4.315 5.407 1.00 97.06 194 ALA A N 1
ATOM 1370 C CA . ALA A 1 194 ? -12.502 4.914 6.707 1.00 97.06 194 ALA A CA 1
ATOM 1371 C C . ALA A 1 194 ? -13.604 5.883 7.173 1.00 97.06 194 ALA A C 1
ATOM 1373 O O . ALA A 1 194 ? -13.954 5.900 8.354 1.00 97.06 194 ALA A O 1
ATOM 1374 N N . ALA A 1 195 ? -14.194 6.660 6.257 1.00 98.00 195 ALA A N 1
ATOM 1375 C CA . ALA A 1 195 ? -15.315 7.544 6.568 1.00 98.00 195 ALA A CA 1
ATOM 1376 C C . ALA A 1 195 ? -16.561 6.761 7.020 1.00 98.00 195 ALA A C 1
ATOM 1378 O O . ALA A 1 195 ? -17.180 7.124 8.025 1.00 98.00 195 ALA A O 1
ATOM 1379 N N . ARG A 1 196 ? -16.887 5.657 6.331 1.00 98.50 196 ARG A N 1
ATOM 1380 C CA . ARG A 1 196 ? -17.996 4.760 6.695 1.00 98.50 196 ARG A CA 1
ATOM 1381 C C . ARG A 1 196 ? -17.787 4.111 8.062 1.00 98.50 196 ARG A C 1
ATOM 1383 O O . ARG A 1 196 ? -18.703 4.119 8.885 1.00 98.50 196 ARG A O 1
ATOM 1390 N N . GLU A 1 197 ? -16.581 3.620 8.338 1.00 97.81 197 GLU A N 1
ATOM 1391 C CA . GLU A 1 197 ? -16.218 3.064 9.648 1.00 97.81 197 GLU A CA 1
ATOM 1392 C C . GLU A 1 197 ? -16.317 4.112 10.765 1.00 97.81 197 GLU A C 1
ATOM 1394 O O . GLU A 1 197 ? -16.894 3.847 11.822 1.00 97.81 197 GLU A O 1
ATOM 1399 N N . ALA A 1 198 ? -15.838 5.337 10.529 1.00 97.69 198 ALA A N 1
ATOM 1400 C CA . ALA A 1 198 ? -15.943 6.427 11.497 1.00 97.69 198 ALA A CA 1
ATOM 1401 C C . ALA A 1 198 ? -17.404 6.819 11.784 1.00 97.69 198 ALA A C 1
ATOM 1403 O O . ALA A 1 198 ? -17.769 7.126 12.921 1.00 97.69 198 ALA A O 1
ATOM 1404 N N . GLU A 1 199 ? -18.274 6.808 10.774 1.00 98.44 199 GLU A N 1
ATOM 1405 C CA . GLU A 1 199 ? -19.710 7.028 10.954 1.00 98.44 199 GLU A CA 1
ATOM 1406 C C . GLU A 1 199 ? -20.376 5.888 11.739 1.00 98.44 199 GLU A C 1
ATOM 1408 O O . GLU A 1 199 ? -21.135 6.145 12.676 1.00 98.44 199 GLU A O 1
ATOM 1413 N N . ALA A 1 200 ? -20.039 4.634 11.430 1.00 97.81 200 ALA A N 1
ATOM 1414 C CA . ALA A 1 200 ? -20.518 3.474 12.176 1.00 97.81 200 ALA A CA 1
ATOM 1415 C C . ALA A 1 200 ? -20.049 3.495 13.642 1.00 97.81 200 ALA A C 1
ATOM 1417 O O . ALA A 1 200 ? -20.820 3.170 14.545 1.00 97.81 200 ALA A O 1
ATOM 1418 N N . ALA A 1 201 ? -18.809 3.914 13.905 1.00 96.31 201 ALA A N 1
ATOM 1419 C CA . ALA A 1 201 ? -18.293 4.107 15.257 1.00 96.31 201 ALA A CA 1
ATOM 1420 C C . ALA A 1 201 ? -19.056 5.212 16.009 1.00 96.31 201 ALA A C 1
ATOM 1422 O O . ALA A 1 201 ? -19.430 5.016 17.165 1.00 96.31 201 ALA A O 1
ATOM 1423 N N . ARG A 1 202 ? -19.360 6.340 15.349 1.00 98.56 202 ARG A N 1
ATOM 1424 C CA . ARG A 1 202 ? -20.171 7.422 15.937 1.00 98.56 202 ARG A CA 1
ATOM 1425 C C . ARG A 1 202 ? -21.588 6.970 16.285 1.00 98.56 202 ARG A C 1
ATOM 1427 O O . ARG A 1 202 ? -22.062 7.301 17.368 1.00 98.56 202 ARG A O 1
ATOM 1434 N N . ARG A 1 203 ? -22.238 6.178 15.423 1.00 98.56 203 ARG A N 1
ATOM 1435 C CA . ARG A 1 203 ? -23.553 5.579 15.724 1.00 98.56 203 ARG A CA 1
ATOM 1436 C C . ARG A 1 203 ? -23.499 4.681 16.959 1.00 98.56 203 ARG A C 1
ATOM 1438 O O . ARG A 1 203 ? -24.263 4.902 17.891 1.00 98.56 203 ARG A O 1
ATOM 1445 N N . ARG A 1 204 ? -22.535 3.755 17.017 1.00 98.12 204 ARG A N 1
ATOM 1446 C CA . ARG A 1 204 ? -22.336 2.870 18.180 1.00 98.12 204 ARG A CA 1
ATOM 1447 C C . ARG A 1 204 ? -22.084 3.651 19.472 1.00 98.12 204 ARG A C 1
ATOM 1449 O O . ARG A 1 204 ? -22.626 3.306 20.517 1.00 98.12 204 ARG A O 1
ATOM 1456 N N . ALA A 1 205 ? -21.293 4.722 19.408 1.00 95.44 205 ALA A N 1
ATOM 1457 C CA . ALA A 1 205 ? -21.044 5.586 20.559 1.00 95.44 205 ALA A CA 1
ATOM 1458 C C . ALA A 1 205 ? -22.314 6.323 21.020 1.00 95.44 205 ALA A C 1
ATOM 1460 O O . ALA A 1 205 ? -22.563 6.416 22.221 1.00 95.44 205 ALA A O 1
ATOM 1461 N N . ALA A 1 206 ? -23.137 6.810 20.085 1.00 97.75 206 ALA A N 1
ATOM 1462 C CA . ALA A 1 206 ? -24.409 7.456 20.401 1.00 97.75 206 ALA A CA 1
ATOM 1463 C C . ALA A 1 206 ? -25.414 6.478 21.036 1.00 97.75 206 ALA A C 1
ATOM 1465 O O . ALA A 1 206 ? -26.049 6.814 22.035 1.00 97.75 206 ALA A O 1
ATOM 1466 N N . GLU A 1 207 ? -25.514 5.254 20.512 1.00 97.38 207 GLU A N 1
ATOM 1467 C CA . GLU A 1 207 ? -26.345 4.185 21.083 1.00 97.38 207 GLU A CA 1
ATOM 1468 C C . GLU A 1 207 ? -25.890 3.808 22.499 1.00 97.38 207 GLU A C 1
ATOM 1470 O O . GLU A 1 207 ? -26.711 3.723 23.414 1.00 97.38 207 GLU A O 1
ATOM 1475 N N . ALA A 1 208 ? -24.579 3.659 22.716 1.00 94.81 208 ALA A N 1
ATOM 1476 C CA . ALA A 1 208 ? -24.019 3.391 24.037 1.00 94.81 208 ALA A CA 1
ATOM 1477 C C . ALA A 1 208 ? -24.307 4.533 25.026 1.00 94.81 208 ALA A C 1
ATOM 1479 O O . ALA A 1 208 ? -24.717 4.284 26.160 1.00 94.81 208 ALA A O 1
ATOM 1480 N N . ALA A 1 209 ? -24.156 5.790 24.597 1.00 96.25 209 ALA A N 1
ATOM 1481 C CA . ALA A 1 209 ? -24.481 6.952 25.420 1.00 96.25 209 ALA A CA 1
ATOM 1482 C C . ALA A 1 209 ? -25.974 6.992 25.793 1.00 96.25 209 ALA A C 1
ATOM 1484 O O . ALA A 1 209 ? -26.315 7.254 26.948 1.00 96.25 209 ALA A O 1
ATOM 1485 N N . ALA A 1 210 ? -26.865 6.672 24.849 1.00 97.44 210 ALA A N 1
ATOM 1486 C CA . ALA A 1 210 ? -28.300 6.577 25.104 1.00 97.44 210 ALA A CA 1
ATOM 1487 C C . ALA A 1 210 ? -28.636 5.454 26.102 1.00 97.44 210 ALA A C 1
ATOM 1489 O O . ALA A 1 210 ? -29.437 5.664 27.015 1.00 97.44 210 ALA A O 1
ATOM 1490 N N . ALA A 1 211 ? -27.985 4.293 25.982 1.00 95.06 211 ALA A N 1
ATOM 1491 C CA . ALA A 1 211 ? -28.152 3.176 26.910 1.00 95.06 211 ALA A CA 1
ATOM 1492 C C . ALA A 1 211 ? -27.702 3.537 28.336 1.00 95.06 211 ALA A C 1
ATOM 1494 O O . ALA A 1 211 ? -28.409 3.247 29.303 1.00 95.06 211 ALA A O 1
ATOM 1495 N N . VAL A 1 212 ? -26.569 4.233 28.479 1.00 96.75 212 VAL A N 1
ATOM 1496 C CA . VAL A 1 212 ? -26.099 4.738 29.780 1.00 96.75 212 VAL A CA 1
ATOM 1497 C C . VAL A 1 212 ? -27.087 5.753 30.359 1.00 96.75 212 VAL A C 1
ATOM 1499 O O . VAL A 1 212 ? -27.446 5.655 31.532 1.00 96.75 212 VAL A O 1
ATOM 1502 N N . ALA A 1 213 ? -27.584 6.692 29.550 1.00 96.94 213 ALA A N 1
ATOM 1503 C CA . ALA A 1 213 ? -28.566 7.679 29.996 1.00 96.94 213 ALA A CA 1
ATOM 1504 C C . ALA A 1 213 ? -29.886 7.032 30.459 1.00 96.94 213 ALA A C 1
ATOM 1506 O O . ALA A 1 213 ? -30.486 7.468 31.443 1.00 96.94 213 ALA A O 1
ATOM 1507 N N . GLU A 1 214 ? -30.346 5.979 29.781 1.00 97.12 214 GLU A N 1
ATOM 1508 C CA . GLU A 1 214 ? -31.495 5.171 30.209 1.00 97.12 214 GLU A CA 1
ATOM 1509 C C . GLU A 1 214 ? -31.220 4.441 31.532 1.00 97.12 214 GLU A C 1
ATOM 1511 O O . GLU A 1 214 ? -32.041 4.502 32.447 1.00 97.12 214 GLU A O 1
ATOM 1516 N N . ALA A 1 215 ? -30.049 3.815 31.689 1.00 92.19 215 ALA A N 1
ATOM 1517 C CA . ALA A 1 215 ? -29.672 3.141 32.932 1.00 92.19 215 ALA A CA 1
ATOM 1518 C C . ALA A 1 215 ? -29.620 4.108 34.130 1.00 92.19 215 ALA A C 1
ATOM 1520 O O . ALA A 1 215 ? -30.110 3.785 35.215 1.00 92.19 215 ALA A O 1
ATOM 1521 N N . VAL A 1 216 ? -29.088 5.320 33.929 1.00 96.44 216 VAL A N 1
ATOM 1522 C CA . VAL A 1 216 ? -29.076 6.382 34.947 1.00 96.44 216 VAL A CA 1
ATOM 1523 C C . VAL A 1 216 ? -30.500 6.807 35.316 1.00 96.44 216 VAL A C 1
ATOM 1525 O O . VAL A 1 216 ? -30.809 6.906 36.504 1.00 96.44 216 VAL A O 1
ATOM 1528 N N . ARG A 1 217 ? -31.394 6.992 34.330 1.00 95.44 217 ARG A N 1
ATOM 1529 C CA . ARG A 1 217 ? -32.811 7.317 34.581 1.00 95.44 217 ARG A CA 1
ATOM 1530 C C . ARG A 1 217 ? -33.519 6.226 35.384 1.00 95.44 217 ARG A C 1
ATOM 1532 O O . ARG A 1 217 ? -34.173 6.545 36.375 1.00 95.44 217 ARG A O 1
ATOM 1539 N N . ARG A 1 218 ? -33.332 4.951 35.028 1.00 92.94 218 ARG A N 1
ATOM 1540 C CA . ARG A 1 218 ? -33.894 3.814 35.780 1.00 92.94 218 ARG A CA 1
ATOM 1541 C C . ARG A 1 218 ? -33.385 3.761 37.216 1.00 92.94 218 ARG A C 1
ATOM 1543 O O . ARG A 1 218 ? -34.168 3.537 38.132 1.00 92.94 218 ARG A O 1
ATOM 1550 N N . ARG A 1 219 ? -32.089 4.014 37.434 1.00 94.31 219 ARG A N 1
ATOM 1551 C CA . ARG A 1 219 ? -31.510 4.071 38.785 1.00 94.31 219 ARG A CA 1
ATOM 1552 C C . ARG A 1 219 ? -32.100 5.214 39.610 1.00 94.31 219 ARG A C 1
ATOM 1554 O O . ARG A 1 219 ? -32.376 5.017 40.789 1.00 94.31 219 ARG A O 1
ATOM 1561 N N . ALA A 1 220 ? -32.311 6.382 39.005 1.00 92.38 220 ALA A N 1
ATOM 1562 C CA . ALA A 1 220 ? -32.940 7.518 39.676 1.00 92.38 220 ALA A CA 1
ATOM 1563 C C . ALA A 1 220 ? -34.399 7.220 40.071 1.00 92.38 220 ALA A C 1
ATOM 1565 O O . ALA A 1 220 ? -34.811 7.560 41.176 1.00 92.38 220 ALA A O 1
ATOM 1566 N N . GLN A 1 221 ? -35.153 6.534 39.206 1.00 92.31 221 GLN A N 1
ATOM 1567 C CA . GLN A 1 221 ? -36.533 6.118 39.481 1.00 92.31 221 GLN A CA 1
ATOM 1568 C C . GLN A 1 221 ? -36.606 5.041 40.578 1.00 92.31 221 GLN A C 1
ATOM 1570 O O . GLN A 1 221 ? -37.325 5.217 41.557 1.00 92.31 221 GLN A O 1
ATOM 1575 N N . GLY A 1 222 ? -35.804 3.974 40.480 1.00 90.12 222 GLY A N 1
ATOM 1576 C CA . GLY A 1 222 ? -35.783 2.901 41.486 1.00 90.12 222 GLY A CA 1
ATOM 1577 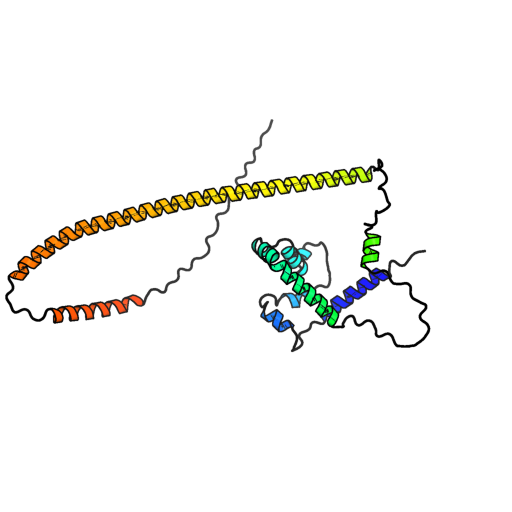C C . GLY A 1 222 ? -35.217 3.335 42.845 1.00 90.12 222 GLY A C 1
ATOM 1578 O O . GLY A 1 222 ? -35.619 2.819 43.885 1.00 90.12 222 GLY A O 1
ATOM 1579 N N . GLY A 1 223 ? -34.315 4.324 42.868 1.00 77.44 223 GLY A N 1
ATOM 1580 C CA . GLY A 1 223 ? -33.813 4.924 44.107 1.00 77.44 223 GLY A CA 1
ATOM 1581 C C . GLY A 1 223 ? -34.887 5.682 44.893 1.00 77.44 223 GLY A C 1
ATOM 1582 O O . GLY A 1 223 ? -34.844 5.682 46.121 1.00 77.44 223 GLY A O 1
ATOM 1583 N N . ALA A 1 224 ? -35.874 6.277 44.216 1.00 70.25 224 ALA A N 1
ATOM 1584 C CA . ALA A 1 224 ? -36.992 6.952 44.874 1.00 70.25 224 ALA A CA 1
ATOM 1585 C C . ALA A 1 224 ? -37.934 5.953 45.570 1.00 70.25 224 ALA A C 1
ATOM 1587 O O . ALA A 1 224 ? -38.348 6.185 46.705 1.00 70.25 224 ALA A O 1
ATOM 1588 N N . GLU A 1 225 ? -38.209 4.812 44.935 1.00 69.75 225 GLU A N 1
ATOM 1589 C CA . GLU A 1 225 ? -39.028 3.741 45.520 1.00 69.75 225 GLU A CA 1
ATOM 1590 C C . GLU A 1 225 ? -38.303 3.045 46.685 1.00 69.75 225 GLU A C 1
ATOM 1592 O O . GLU A 1 225 ? -38.892 2.821 47.744 1.00 69.75 225 GLU A O 1
ATOM 1597 N N . GLY A 1 226 ? -36.998 2.785 46.539 1.00 57.62 226 GLY A N 1
ATOM 1598 C CA . GLY A 1 226 ? -36.166 2.219 47.604 1.00 57.62 226 GLY A CA 1
ATOM 1599 C C . GLY A 1 226 ? -35.999 3.149 48.813 1.00 57.62 226 GLY A C 1
ATOM 1600 O O . GLY A 1 226 ? -36.059 2.689 49.952 1.00 57.62 226 GLY A O 1
ATOM 1601 N N . ALA A 1 227 ? -35.846 4.460 48.595 1.00 60.28 227 ALA A N 1
ATOM 1602 C CA . ALA A 1 227 ? -35.772 5.446 49.676 1.00 60.28 227 ALA A CA 1
ATOM 1603 C C . ALA A 1 227 ? -37.114 5.608 50.415 1.00 60.28 227 ALA A C 1
ATOM 1605 O O . ALA A 1 227 ? -37.122 5.743 51.639 1.00 60.28 227 ALA A O 1
ATOM 1606 N N . ALA A 1 228 ? -38.245 5.530 49.704 1.00 60.09 228 ALA A N 1
ATOM 1607 C CA . ALA A 1 228 ? -39.573 5.533 50.319 1.00 60.09 228 ALA A CA 1
ATOM 1608 C C . ALA A 1 228 ? -39.811 4.277 51.182 1.00 60.09 228 ALA A C 1
ATOM 1610 O O . ALA A 1 228 ? -40.307 4.382 52.306 1.00 60.09 228 ALA A O 1
ATOM 1611 N N . ALA A 1 229 ? -39.388 3.099 50.708 1.00 58.31 229 ALA A N 1
ATOM 1612 C CA . ALA A 1 229 ? -39.472 1.853 51.471 1.00 58.31 229 ALA A CA 1
ATOM 1613 C C . ALA A 1 229 ? -38.535 1.842 52.698 1.00 58.31 229 ALA A C 1
ATOM 1615 O O . ALA A 1 229 ? -38.934 1.412 53.782 1.00 58.31 229 ALA A O 1
ATOM 1616 N N . ALA A 1 230 ? -37.314 2.372 52.566 1.00 57.34 230 ALA A N 1
ATOM 1617 C CA . ALA A 1 230 ? -36.370 2.495 53.678 1.00 57.34 230 ALA A CA 1
ATOM 1618 C C . ALA A 1 230 ? -36.848 3.497 54.747 1.00 57.34 230 ALA A C 1
ATOM 1620 O O . ALA A 1 230 ? -36.688 3.242 55.941 1.00 57.34 230 ALA A O 1
ATOM 1621 N N . GLY A 1 231 ? -37.495 4.596 54.342 1.00 57.75 231 GLY A N 1
ATOM 1622 C CA . GLY A 1 231 ? -38.132 5.539 55.266 1.00 57.75 231 GLY A CA 1
ATOM 1623 C C . GLY A 1 231 ? -39.274 4.909 56.074 1.00 57.75 231 GLY A C 1
ATOM 1624 O O . GLY A 1 231 ? -39.376 5.140 57.278 1.00 57.75 231 GLY A O 1
ATOM 1625 N N . ALA A 1 232 ? -40.084 4.046 55.449 1.00 58.25 232 ALA A N 1
ATOM 1626 C CA . ALA A 1 232 ? -41.144 3.305 56.137 1.00 58.25 232 ALA A CA 1
ATOM 1627 C C . ALA A 1 232 ? -40.589 2.267 57.135 1.00 58.25 232 ALA A C 1
ATOM 1629 O O . ALA A 1 232 ? -41.113 2.131 58.241 1.00 58.25 232 ALA A O 1
ATOM 1630 N N . ALA A 1 233 ? -39.494 1.581 56.790 1.00 56.47 233 ALA A N 1
ATOM 1631 C CA . ALA A 1 233 ? -38.833 0.629 57.686 1.00 56.47 233 ALA A CA 1
ATOM 1632 C C . ALA A 1 233 ? -38.129 1.317 58.875 1.00 56.47 233 ALA A C 1
ATOM 1634 O O . ALA A 1 233 ? -38.189 0.819 60.000 1.00 56.47 233 ALA A O 1
ATOM 1635 N N . ALA A 1 234 ? -37.520 2.489 58.664 1.00 55.53 234 ALA A N 1
ATOM 1636 C CA . ALA A 1 234 ? -36.906 3.276 59.737 1.00 55.53 234 ALA A CA 1
ATOM 1637 C C . ALA A 1 234 ? -37.946 3.824 60.734 1.00 55.53 234 ALA A C 1
ATOM 1639 O O . ALA A 1 234 ? -37.685 3.861 61.937 1.00 55.53 234 ALA A O 1
ATOM 1640 N N . GLY A 1 235 ? -39.151 4.171 60.263 1.00 55.75 235 GLY A N 1
ATOM 1641 C CA . GLY A 1 235 ? -40.277 4.539 61.128 1.00 55.75 235 GLY A CA 1
ATOM 1642 C C . GLY A 1 235 ? -40.775 3.389 62.014 1.00 55.75 235 GLY A C 1
ATOM 1643 O O . GLY A 1 235 ? -41.177 3.626 63.151 1.00 55.75 235 GLY A O 1
ATOM 1644 N N . ALA A 1 236 ? -40.689 2.141 61.542 1.00 54.47 236 ALA A N 1
ATOM 1645 C CA . ALA A 1 236 ? -41.053 0.958 62.327 1.00 54.47 236 ALA A CA 1
ATOM 1646 C C . ALA A 1 236 ? -39.977 0.568 63.365 1.00 54.47 236 ALA A C 1
ATOM 1648 O O . ALA A 1 236 ? -40.310 0.084 64.446 1.00 54.47 236 ALA A O 1
ATOM 1649 N N . ALA A 1 237 ? -38.694 0.816 63.078 1.00 51.22 237 ALA A N 1
ATOM 1650 C CA . ALA A 1 237 ? -37.589 0.511 63.993 1.00 51.22 237 ALA A CA 1
ATOM 1651 C C . ALA A 1 237 ? -37.475 1.494 65.177 1.00 51.22 237 ALA A C 1
ATOM 1653 O O . ALA A 1 237 ? -36.987 1.112 66.239 1.00 51.22 237 ALA A O 1
ATOM 1654 N N . ALA A 1 238 ? -37.982 2.725 65.047 1.00 54.00 238 ALA A N 1
ATOM 1655 C CA . ALA A 1 238 ? -38.001 3.710 66.135 1.00 54.00 238 ALA A CA 1
ATOM 1656 C C . ALA A 1 238 ? -38.922 3.327 67.321 1.00 54.00 238 ALA A C 1
ATOM 1658 O O . ALA A 1 238 ? -38.885 3.984 68.359 1.00 54.00 238 ALA A O 1
ATOM 1659 N N . GLY A 1 239 ? -39.726 2.261 67.193 1.00 54.34 239 GLY A N 1
ATOM 1660 C CA . GLY A 1 239 ? -40.530 1.691 68.280 1.00 54.34 239 GLY A CA 1
ATOM 1661 C C . GLY A 1 239 ? -39.860 0.552 69.065 1.00 54.34 239 GLY A C 1
ATOM 1662 O O . GLY A 1 239 ? -40.425 0.094 70.058 1.00 54.34 239 GLY A O 1
ATOM 1663 N N . ALA A 1 240 ? -38.681 0.073 68.653 1.00 55.09 240 ALA A N 1
ATOM 1664 C CA . ALA A 1 240 ? -37.977 -1.003 69.348 1.00 55.09 240 ALA A CA 1
ATOM 1665 C C . ALA A 1 240 ? -37.054 -0.418 70.430 1.00 55.09 240 ALA A C 1
ATOM 1667 O O . ALA A 1 240 ? -36.075 0.265 70.136 1.00 55.09 240 ALA A O 1
ATOM 1668 N N . GLY A 1 241 ? -37.410 -0.656 71.694 1.00 57.94 241 GLY A N 1
ATOM 1669 C CA . GLY A 1 241 ? -36.737 -0.097 72.865 1.00 57.94 241 GLY A CA 1
ATOM 1670 C C . GLY A 1 241 ? -35.239 -0.435 72.993 1.00 57.94 241 GLY A C 1
ATOM 1671 O O . GLY A 1 241 ? -34.727 -1.341 72.330 1.00 57.94 241 GLY A O 1
ATOM 1672 N N . PRO A 1 242 ? -34.526 0.287 73.878 1.00 51.50 242 PRO A N 1
ATOM 1673 C CA . PRO A 1 242 ? -33.073 0.231 74.034 1.00 51.50 242 PRO A CA 1
ATOM 1674 C C . PRO A 1 242 ? -32.632 -1.104 74.651 1.00 51.50 242 PRO A C 1
ATOM 1676 O O . PRO A 1 242 ? -32.482 -1.233 75.862 1.00 51.50 242 PRO A O 1
ATOM 1679 N N . GLY A 1 243 ? -32.451 -2.120 73.811 1.00 58.81 243 GLY A N 1
ATOM 1680 C CA . GLY A 1 243 ? -31.955 -3.432 74.234 1.00 58.81 243 GLY A CA 1
ATOM 1681 C C . GLY A 1 243 ? -31.307 -4.266 73.129 1.00 58.81 243 GLY A C 1
ATOM 1682 O O . GLY A 1 243 ? -30.933 -5.410 73.377 1.00 58.81 243 GLY A O 1
ATOM 1683 N N . ALA A 1 244 ? -31.163 -3.735 71.912 1.00 57.47 244 ALA A N 1
ATOM 1684 C CA . ALA A 1 244 ? -30.533 -4.459 70.814 1.00 57.47 244 ALA A CA 1
ATOM 1685 C C . ALA A 1 244 ? -29.011 -4.269 70.867 1.00 57.47 244 ALA A C 1
ATOM 1687 O O . ALA A 1 244 ? -28.510 -3.150 70.770 1.00 57.47 244 ALA A O 1
ATOM 1688 N N . GLY A 1 245 ? -28.302 -5.379 71.084 1.00 67.12 245 GLY A N 1
ATOM 1689 C CA . GLY A 1 245 ? -26.850 -5.435 71.206 1.00 67.12 245 GLY A CA 1
ATOM 1690 C C . GLY A 1 245 ? -26.093 -4.893 69.992 1.00 67.12 245 GLY A C 1
ATOM 1691 O O . GLY A 1 245 ? -26.650 -4.698 68.914 1.00 67.12 245 GLY A O 1
ATOM 1692 N N . ASP A 1 246 ? -24.800 -4.666 70.227 1.00 73.25 246 ASP A N 1
ATOM 1693 C CA . ASP A 1 246 ? -23.844 -3.997 69.347 1.00 73.25 246 ASP A CA 1
ATOM 1694 C C . ASP A 1 246 ? -24.042 -4.315 67.844 1.00 73.25 246 ASP A C 1
ATOM 1696 O O . ASP A 1 246 ? -23.798 -5.450 67.410 1.00 73.25 246 ASP A O 1
ATOM 1700 N N . PRO A 1 247 ? -24.453 -3.327 67.026 1.00 65.69 247 PRO A N 1
ATOM 1701 C CA . PRO A 1 247 ? -24.700 -3.521 65.598 1.00 65.69 247 PRO A CA 1
ATOM 1702 C C . PRO A 1 247 ? -23.443 -3.950 64.824 1.00 65.69 247 PRO A C 1
ATOM 1704 O O . PRO A 1 247 ? -23.552 -4.586 63.770 1.00 65.69 247 PRO A O 1
ATOM 1707 N N . TRP A 1 248 ? -22.242 -3.693 65.354 1.00 66.56 248 TRP A N 1
ATOM 1708 C CA . TRP A 1 248 ? -20.992 -4.139 64.735 1.00 66.56 248 TRP A CA 1
ATOM 1709 C C . TRP A 1 248 ? -20.793 -5.660 64.787 1.00 66.56 248 TRP A C 1
ATOM 1711 O O . TRP A 1 248 ? -20.161 -6.235 63.894 1.00 66.56 248 TRP A O 1
ATOM 1721 N N . ALA A 1 249 ? -21.394 -6.345 65.764 1.00 68.12 249 ALA A N 1
ATOM 1722 C CA . ALA A 1 249 ? -21.319 -7.802 65.889 1.00 68.12 249 ALA A CA 1
ATOM 1723 C C . ALA A 1 249 ? -22.205 -8.551 64.872 1.00 68.12 249 ALA A C 1
ATOM 1725 O O . ALA A 1 249 ? -22.066 -9.767 64.698 1.00 68.12 249 ALA A O 1
ATOM 1726 N N . ALA A 1 250 ? -23.147 -7.860 64.222 1.00 64.00 250 ALA A N 1
ATOM 1727 C CA . ALA A 1 250 ? -23.953 -8.413 63.133 1.00 64.00 250 ALA A CA 1
ATOM 1728 C C . ALA A 1 250 ? -23.262 -8.207 61.775 1.00 64.00 250 ALA A C 1
ATOM 1730 O O . ALA A 1 250 ? -23.105 -9.165 61.020 1.00 64.00 250 ALA A O 1
ATOM 1731 N N . ALA A 1 251 ? -22.746 -7.000 61.512 1.00 65.19 251 ALA A N 1
ATOM 1732 C CA . ALA A 1 251 ? -22.081 -6.664 60.249 1.00 65.19 251 ALA A CA 1
ATOM 1733 C C . ALA A 1 251 ? -20.832 -7.524 59.966 1.00 65.19 251 ALA A C 1
ATOM 1735 O O . ALA A 1 251 ? -20.542 -7.868 58.821 1.00 65.19 251 ALA A O 1
ATOM 1736 N N . THR A 1 252 ? -20.108 -7.927 61.012 1.00 70.06 252 THR A N 1
ATOM 1737 C CA . THR A 1 252 ? -18.927 -8.794 60.879 1.00 70.06 252 THR A CA 1
ATOM 1738 C C . THR A 1 252 ? -19.259 -10.259 60.582 1.00 70.06 252 THR A C 1
ATOM 1740 O O . THR A 1 252 ? -18.436 -10.947 59.982 1.00 70.06 252 THR A O 1
ATOM 1743 N N . ARG A 1 253 ? -20.464 -10.744 60.920 1.00 65.56 253 ARG A N 1
ATOM 1744 C CA . ARG A 1 253 ? -20.891 -12.117 60.591 1.00 65.56 253 ARG A CA 1
ATOM 1745 C C . ARG A 1 253 ? -21.298 -12.279 59.126 1.00 65.56 253 ARG A C 1
ATOM 1747 O O . ARG A 1 253 ? -21.023 -13.330 58.552 1.00 65.56 253 ARG A O 1
ATOM 1754 N N . ASP A 1 254 ? -21.870 -11.248 58.510 1.00 60.22 254 ASP A N 1
ATOM 1755 C CA . ASP A 1 254 ? -22.247 -11.295 57.089 1.00 60.22 254 ASP A CA 1
ATOM 1756 C C . ASP A 1 254 ? -21.041 -11.155 56.150 1.00 60.22 254 ASP A C 1
ATOM 1758 O O . ASP A 1 254 ? -20.978 -11.826 55.119 1.00 60.22 254 ASP A O 1
ATOM 1762 N N . ALA A 1 255 ? -20.023 -10.376 56.536 1.00 62.59 255 ALA A N 1
ATOM 1763 C CA . ALA A 1 255 ? -18.787 -10.257 55.757 1.00 62.59 255 ALA A CA 1
ATOM 1764 C C . ALA A 1 255 ? -17.995 -11.579 55.666 1.00 62.59 255 ALA A C 1
ATOM 1766 O O . ALA A 1 255 ? -17.251 -11.784 54.706 1.00 62.59 255 ALA A O 1
ATOM 1767 N N . GLY A 1 256 ? -18.163 -12.478 56.644 1.00 60.72 256 GLY A N 1
ATOM 1768 C CA . GLY A 1 256 ? -17.557 -13.812 56.627 1.00 60.72 256 GLY A CA 1
ATOM 1769 C C . GLY A 1 256 ? -18.161 -14.725 55.558 1.00 60.72 256 GLY A C 1
ATOM 1770 O O . GLY A 1 256 ? -17.417 -15.371 54.828 1.00 60.72 256 GLY A O 1
ATOM 1771 N N . ARG A 1 257 ? -19.492 -14.717 55.401 1.00 63.25 257 ARG A N 1
ATOM 1772 C CA . ARG A 1 257 ? -20.200 -15.620 54.473 1.00 63.25 257 ARG A CA 1
ATOM 1773 C C . ARG A 1 257 ? -19.995 -15.250 53.005 1.00 63.25 257 ARG A C 1
ATOM 1775 O O . ARG A 1 257 ? -19.757 -16.124 52.185 1.00 63.25 257 ARG A O 1
ATOM 1782 N N . ALA A 1 258 ? -19.978 -13.955 52.682 1.00 59.22 258 ALA A N 1
ATOM 1783 C CA . ALA A 1 258 ? -19.791 -13.494 51.301 1.00 59.22 258 ALA A CA 1
ATOM 1784 C C . ALA A 1 258 ? -18.399 -13.818 50.717 1.00 59.22 258 ALA A C 1
ATOM 1786 O O . ALA A 1 258 ? -18.214 -13.798 49.501 1.00 59.22 258 ALA A O 1
ATOM 1787 N N . ARG A 1 259 ? -17.402 -14.089 51.572 1.00 59.56 259 ARG A N 1
ATOM 1788 C CA . ARG A 1 259 ? -16.048 -14.461 51.138 1.00 59.56 259 ARG A CA 1
ATOM 1789 C C . ARG A 1 259 ? -15.912 -15.945 50.806 1.00 59.56 259 ARG A C 1
ATOM 1791 O O . ARG A 1 259 ? -15.018 -16.288 50.039 1.00 59.56 259 ARG A O 1
ATOM 1798 N N . GLU A 1 260 ? -16.771 -16.784 51.375 1.00 62.06 260 GLU A N 1
ATOM 1799 C CA . GLU A 1 260 ? -16.755 -18.234 51.171 1.00 62.06 260 GLU A CA 1
ATOM 1800 C C . GLU A 1 260 ? -17.380 -18.585 49.812 1.00 62.06 260 GLU A C 1
ATOM 1802 O O . GLU A 1 260 ? -16.748 -19.271 49.014 1.00 62.06 260 GLU A O 1
ATOM 1807 N N . ASP A 1 261 ? -18.500 -17.945 49.453 1.00 59.22 261 ASP A N 1
ATOM 1808 C CA . ASP A 1 261 ? -19.162 -18.143 48.150 1.00 59.22 261 ASP A CA 1
ATOM 1809 C C . ASP A 1 261 ? -18.320 -17.654 46.953 1.00 59.22 261 ASP A C 1
ATOM 1811 O O . ASP A 1 261 ? -18.425 -18.160 45.839 1.00 59.22 261 ASP A O 1
ATOM 1815 N N . GLN A 1 262 ? -17.435 -16.672 47.161 1.00 59.12 262 GLN A N 1
ATOM 1816 C CA . GLN A 1 262 ? -16.619 -16.105 46.082 1.00 59.12 262 GLN A CA 1
ATOM 1817 C C . GLN A 1 262 ? -15.419 -16.991 45.699 1.00 59.12 262 GLN A C 1
ATOM 1819 O O . GLN A 1 262 ? -14.752 -16.716 44.694 1.00 59.12 262 GLN A O 1
ATOM 1824 N N . HIS A 1 263 ? -15.110 -18.030 46.487 1.00 59.44 263 HIS A N 1
ATOM 1825 C CA . HIS A 1 263 ? -13.972 -18.901 46.203 1.00 59.44 263 HIS A CA 1
ATOM 1826 C C . HIS A 1 263 ? -14.316 -20.062 45.257 1.00 59.44 263 HIS A C 1
ATOM 1828 O O . HIS A 1 263 ? -13.436 -20.466 44.489 1.00 59.44 263 HIS A O 1
ATOM 1834 N N . ASP A 1 264 ? -15.574 -20.510 45.231 1.00 61.84 264 ASP A N 1
ATOM 1835 C CA . ASP A 1 264 ? -16.017 -21.657 44.426 1.00 61.84 264 ASP A CA 1
ATOM 1836 C C . ASP A 1 264 ? -16.251 -21.319 42.939 1.00 61.84 264 ASP A C 1
ATOM 1838 O O . ASP A 1 264 ? -16.072 -22.172 42.068 1.00 61.84 264 ASP A O 1
ATOM 1842 N N . ASP A 1 265 ? -16.523 -20.056 42.597 1.00 57.06 265 ASP A N 1
ATOM 1843 C CA . ASP A 1 265 ? -16.850 -19.654 41.217 1.00 57.06 265 ASP A CA 1
ATOM 1844 C C . ASP A 1 265 ? -15.636 -19.455 40.280 1.00 57.06 265 ASP A C 1
ATOM 1846 O O . ASP A 1 265 ? -15.797 -19.231 39.079 1.00 57.06 265 ASP A O 1
ATOM 1850 N N . ARG A 1 266 ? -14.389 -19.556 40.768 1.00 58.09 266 ARG A N 1
ATOM 1851 C CA . ARG A 1 266 ? -13.183 -19.383 39.919 1.00 58.09 266 ARG A CA 1
ATOM 1852 C C . ARG A 1 266 ? -12.701 -20.656 39.204 1.00 58.09 266 ARG A C 1
ATOM 1854 O O . ARG A 1 266 ? -11.700 -20.593 38.492 1.00 58.09 266 ARG A O 1
ATOM 1861 N N . GLY A 1 267 ? -13.383 -21.792 39.362 1.00 50.91 267 GLY A N 1
ATOM 1862 C CA . GLY A 1 267 ? -12.884 -23.105 38.930 1.00 50.91 267 GLY A CA 1
ATOM 1863 C C . GLY A 1 267 ? -13.194 -23.576 37.499 1.00 50.91 267 GLY A C 1
ATOM 1864 O O . GLY A 1 267 ? -12.636 -24.594 37.099 1.00 50.91 267 GLY A O 1
ATOM 1865 N N . THR A 1 268 ? -14.056 -22.918 36.710 1.00 58.06 268 THR A N 1
ATOM 1866 C CA . THR A 1 268 ? -14.633 -23.557 35.494 1.00 58.06 268 THR A CA 1
ATOM 1867 C C . THR A 1 268 ? -14.476 -22.809 34.163 1.00 58.06 268 THR A C 1
ATOM 1869 O O . THR A 1 268 ? -15.006 -23.256 33.147 1.00 58.06 268 THR A O 1
ATOM 1872 N N . ALA A 1 269 ? -13.693 -21.730 34.085 1.00 53.00 269 ALA A N 1
ATOM 1873 C CA . ALA A 1 269 ? -13.464 -21.017 32.820 1.00 53.00 269 ALA A CA 1
ATOM 1874 C C . ALA A 1 269 ? -12.252 -21.575 32.042 1.00 53.00 269 ALA A C 1
ATOM 1876 O O . ALA A 1 269 ? -11.222 -20.919 31.913 1.00 53.00 269 ALA A O 1
ATOM 1877 N N . GLY A 1 270 ? -12.374 -22.802 31.531 1.00 53.88 270 GLY A N 1
ATOM 1878 C CA . GLY A 1 270 ? -11.359 -23.463 30.707 1.00 53.88 270 GLY A CA 1
ATOM 1879 C C . GLY A 1 270 ? -11.987 -24.287 29.587 1.00 53.88 270 GLY A C 1
ATOM 1880 O O . GLY A 1 270 ? -11.951 -25.511 29.629 1.00 53.88 270 GLY A O 1
ATOM 1881 N N . ALA A 1 271 ? -12.583 -23.623 28.596 1.00 51.09 271 ALA A N 1
ATOM 1882 C CA . ALA A 1 271 ? -12.969 -24.247 27.333 1.00 51.09 271 ALA A CA 1
ATOM 1883 C C . ALA A 1 271 ? -12.715 -23.258 26.186 1.00 51.09 271 ALA A C 1
ATOM 1885 O O . ALA A 1 271 ? -13.523 -22.371 25.913 1.00 51.09 271 ALA A O 1
ATOM 1886 N N . GLU A 1 272 ? -11.550 -23.394 25.550 1.00 53.38 272 GLU A N 1
ATOM 1887 C CA . GLU A 1 272 ? -11.226 -22.749 24.278 1.00 53.38 272 GLU A CA 1
ATOM 1888 C C . GLU A 1 272 ? -12.227 -23.185 23.193 1.00 53.38 272 GLU A C 1
ATOM 1890 O O . GLU A 1 272 ? -12.385 -24.386 22.955 1.00 53.38 272 GLU A O 1
ATOM 1895 N N . PRO A 1 273 ? -12.881 -22.256 22.476 1.00 54.75 273 PRO A N 1
ATOM 1896 C CA . PRO A 1 273 ? -13.561 -22.605 21.243 1.00 54.75 273 PRO A CA 1
ATOM 1897 C C . PRO A 1 273 ? -12.523 -22.777 20.127 1.00 54.75 273 PRO A C 1
ATOM 1899 O O . PRO A 1 273 ? -11.878 -21.821 19.694 1.00 54.75 273 PRO A O 1
ATOM 1902 N N . ALA A 1 274 ? -12.394 -24.007 19.631 1.00 51.06 274 ALA A N 1
ATOM 1903 C CA . ALA A 1 274 ? -11.687 -24.324 18.397 1.00 51.06 274 ALA A CA 1
ATOM 1904 C C . ALA A 1 274 ? -12.389 -23.652 17.198 1.00 51.06 274 ALA A C 1
ATOM 1906 O O . ALA A 1 274 ? -13.309 -24.203 16.595 1.00 51.06 274 ALA A O 1
ATOM 1907 N N . GLY A 1 275 ? -11.971 -22.430 16.868 1.00 52.25 275 GLY A N 1
ATOM 1908 C CA . GLY A 1 275 ? -12.384 -21.710 15.667 1.00 52.25 275 GLY A CA 1
ATOM 1909 C C . GLY A 1 275 ? -11.584 -22.176 14.452 1.00 52.25 275 GLY A C 1
ATOM 1910 O O . GLY A 1 275 ? -10.475 -21.702 14.218 1.00 52.25 275 GLY A O 1
ATOM 1911 N N . GLY A 1 276 ? -12.142 -23.109 13.679 1.00 58.62 276 GLY A N 1
ATOM 1912 C CA . GLY A 1 276 ? -11.629 -23.465 12.355 1.00 58.62 276 GLY A CA 1
ATOM 1913 C C . GLY A 1 276 ? -11.826 -22.326 11.337 1.00 58.62 276 GLY A C 1
ATOM 1914 O O . GLY A 1 276 ? -12.779 -21.553 11.463 1.00 58.62 276 GLY A O 1
ATOM 1915 N N . PRO A 1 277 ? -10.951 -22.196 10.323 1.00 60.44 277 PRO A N 1
ATOM 1916 C CA . PRO A 1 277 ? -11.061 -21.139 9.324 1.00 60.44 277 PRO A CA 1
ATOM 1917 C C . PRO A 1 277 ? -12.296 -21.343 8.437 1.00 60.44 277 PRO A C 1
ATOM 1919 O O . PRO A 1 277 ? -12.474 -22.388 7.810 1.00 60.44 277 PRO A O 1
ATOM 1922 N N . ALA A 1 278 ? -13.139 -20.312 8.384 1.00 53.28 278 ALA A N 1
ATOM 1923 C CA . ALA A 1 278 ? -14.295 -20.230 7.507 1.00 53.28 278 ALA A CA 1
ATOM 1924 C C . ALA A 1 278 ? -13.865 -20.292 6.032 1.00 53.28 278 ALA A C 1
ATOM 1926 O O . ALA A 1 278 ? -13.036 -19.506 5.570 1.00 53.28 278 ALA A O 1
ATOM 1927 N N . ALA A 1 279 ? -14.455 -21.235 5.298 1.00 51.25 279 ALA A N 1
ATOM 1928 C CA . ALA A 1 279 ? -14.335 -21.344 3.854 1.00 51.25 279 ALA A CA 1
ATOM 1929 C C . ALA A 1 279 ? -14.915 -20.091 3.176 1.00 51.25 279 ALA A C 1
ATOM 1931 O O . ALA A 1 279 ? -16.055 -19.701 3.430 1.00 51.25 279 ALA A O 1
ATOM 1932 N N . ALA A 1 280 ? -14.125 -19.471 2.300 1.00 58.97 280 ALA A N 1
ATOM 1933 C CA . ALA A 1 280 ? -14.578 -18.392 1.435 1.00 58.97 280 ALA A CA 1
ATOM 1934 C C . ALA A 1 280 ? -15.631 -18.916 0.433 1.00 58.97 280 ALA A C 1
ATOM 1936 O O . ALA A 1 280 ? -15.435 -19.995 -0.135 1.00 58.97 280 ALA A O 1
ATOM 1937 N N . PRO A 1 281 ? -16.729 -18.181 0.175 1.00 60.06 281 PRO A N 1
ATOM 1938 C CA . PRO A 1 281 ? -17.685 -18.566 -0.852 1.00 60.06 281 PRO A CA 1
ATOM 1939 C C . PRO A 1 281 ? -17.066 -18.406 -2.245 1.00 60.06 281 PRO A C 1
ATOM 1941 O O . PRO A 1 281 ? -16.490 -17.372 -2.586 1.00 60.06 281 PRO A O 1
ATOM 1944 N N . ALA A 1 282 ? -17.200 -19.460 -3.048 1.00 49.41 282 ALA A N 1
ATOM 1945 C CA . ALA A 1 282 ? -16.851 -19.479 -4.457 1.00 49.41 282 ALA A CA 1
ATOM 1946 C C . ALA A 1 282 ? -17.625 -18.383 -5.205 1.00 49.41 282 ALA A C 1
ATOM 1948 O O . ALA A 1 282 ? -18.855 -18.390 -5.240 1.00 49.41 282 ALA A O 1
ATOM 1949 N N . ALA A 1 283 ? -16.895 -17.447 -5.810 1.00 56.62 283 ALA A N 1
ATOM 1950 C CA . ALA A 1 283 ? -17.456 -16.491 -6.748 1.00 56.62 283 ALA A CA 1
ATOM 1951 C C . ALA A 1 283 ? -17.989 -17.251 -7.973 1.00 56.62 283 ALA A C 1
ATOM 1953 O O . ALA A 1 283 ? -17.225 -17.864 -8.726 1.00 56.62 283 ALA A O 1
ATOM 1954 N N . GLY A 1 284 ? -19.312 -17.223 -8.134 1.00 48.00 284 GLY A N 1
ATOM 1955 C CA . GLY A 1 284 ? -20.009 -17.710 -9.314 1.00 48.00 284 GLY A CA 1
ATOM 1956 C C . GLY A 1 284 ? -19.524 -16.973 -10.558 1.00 48.00 284 GLY A C 1
ATOM 1957 O O . GLY A 1 284 ? -19.511 -15.745 -10.613 1.00 48.00 284 GLY A O 1
ATOM 1958 N N . ARG A 1 285 ? -19.093 -17.748 -11.553 1.00 49.16 285 ARG A N 1
ATOM 1959 C CA . ARG A 1 285 ? -18.935 -17.287 -12.928 1.00 49.16 285 ARG A CA 1
ATOM 1960 C C . ARG A 1 285 ? -20.301 -17.377 -13.592 1.00 49.16 285 ARG A C 1
ATOM 1962 O O . ARG A 1 285 ? -20.659 -18.446 -14.076 1.00 49.16 285 ARG A O 1
ATOM 1969 N N . ASP A 1 286 ? -21.025 -16.269 -13.639 1.00 58.09 286 ASP A N 1
ATOM 1970 C CA . ASP A 1 286 ? -22.124 -16.132 -14.587 1.00 58.09 286 ASP A CA 1
ATOM 1971 C C . ASP A 1 286 ? -21.539 -15.735 -15.942 1.00 58.09 286 ASP A C 1
ATOM 1973 O O . ASP A 1 286 ? -21.059 -14.621 -16.163 1.00 58.09 286 ASP A O 1
ATOM 1977 N N . GLY A 1 287 ? -21.513 -16.719 -16.840 1.00 48.91 287 GLY A N 1
ATOM 1978 C CA . GLY A 1 287 ? -21.226 -16.529 -18.249 1.00 48.91 287 GLY A CA 1
ATOM 1979 C C . GLY A 1 287 ? -22.394 -15.816 -18.919 1.00 48.91 287 GLY A C 1
ATOM 1980 O O . GLY A 1 287 ? -23.457 -16.397 -19.105 1.00 48.91 287 GLY A O 1
ATOM 1981 N N . SER A 1 288 ? -22.172 -14.570 -19.324 1.00 59.47 288 SER A N 1
ATOM 1982 C CA . SER A 1 288 ? -23.014 -13.878 -20.297 1.00 59.47 288 SER A CA 1
ATOM 1983 C C . SER A 1 288 ? -22.371 -14.015 -21.676 1.00 59.47 288 SER A C 1
ATOM 1985 O O . SER A 1 288 ? -21.620 -13.146 -22.119 1.00 59.47 288 SER A O 1
ATOM 1987 N N . THR A 1 289 ? -22.661 -15.118 -22.364 1.00 52.56 289 THR A N 1
ATOM 1988 C CA . THR A 1 289 ? -22.532 -15.209 -23.822 1.00 52.56 289 THR A CA 1
ATOM 1989 C C . THR A 1 289 ? -23.626 -14.350 -24.449 1.00 52.56 289 THR A C 1
ATOM 1991 O O . THR A 1 289 ? -24.757 -14.796 -24.630 1.00 52.56 289 THR A O 1
ATOM 1994 N N . GLY A 1 290 ? -23.289 -13.094 -24.737 1.00 56.09 290 GLY A N 1
ATOM 1995 C CA . GLY A 1 290 ? -24.061 -12.241 -25.631 1.00 56.09 290 GLY A CA 1
ATOM 1996 C C . GLY A 1 290 ? -23.797 -12.662 -27.069 1.00 56.09 290 GLY A C 1
ATOM 1997 O O . GLY A 1 290 ? -22.893 -12.140 -27.713 1.00 56.09 290 GLY A O 1
ATOM 1998 N N . ASP A 1 291 ? -24.569 -13.641 -27.526 1.00 58.38 291 ASP A N 1
ATOM 1999 C CA . ASP A 1 291 ? -24.736 -13.981 -28.932 1.00 58.38 291 ASP A CA 1
ATOM 2000 C C . ASP A 1 291 ? -25.646 -12.907 -29.550 1.00 58.38 291 ASP A C 1
ATOM 2002 O O . ASP A 1 291 ? -26.806 -12.748 -29.163 1.00 58.38 291 ASP A O 1
ATOM 2006 N N . GLY A 1 292 ? -25.080 -12.086 -30.429 1.00 55.03 292 GLY A N 1
ATOM 2007 C CA . GLY A 1 292 ? -25.719 -10.894 -30.977 1.00 55.03 292 GLY A CA 1
ATOM 2008 C C . GLY A 1 292 ? -25.450 -10.784 -32.465 1.00 55.03 292 GLY A C 1
ATOM 2009 O O . GLY A 1 292 ? -24.616 -9.997 -32.899 1.00 55.03 292 GLY A O 1
ATOM 2010 N N . ALA A 1 293 ? -26.161 -11.600 -33.236 1.00 65.44 293 ALA A N 1
ATOM 2011 C CA . ALA A 1 293 ? -26.258 -11.504 -34.682 1.00 65.44 293 ALA A CA 1
ATOM 2012 C C . ALA A 1 293 ? -26.970 -10.209 -35.118 1.00 65.44 293 ALA A C 1
ATOM 2014 O O . ALA A 1 293 ? -28.109 -9.977 -34.704 1.00 65.44 293 ALA A O 1
ATOM 2015 N N . ARG A 1 294 ? -26.340 -9.436 -36.011 1.00 53.25 294 ARG A N 1
ATOM 2016 C CA . ARG A 1 294 ? -26.848 -8.993 -37.331 1.00 53.25 294 ARG A CA 1
ATOM 2017 C C . ARG A 1 294 ? -25.978 -7.893 -37.925 1.00 53.25 294 ARG A C 1
ATOM 2019 O O . ARG A 1 294 ? -25.627 -6.954 -37.184 1.00 53.25 294 ARG A O 1
#

Secondary structure (DSSP, 8-state):
---STHHHHHHHHHHHHHHHHHHHH----TT-THHHHHHHSTT-TTHHHHGGG-----TTSGGGGGSHHHHHHHHHHS--HHHHHHHHHHHHHHHHHHHHHHHHHHHTTTT--------------PPPPPPHHHHHHHHTT---SS-PPPP----HHHHHHHHHHHHHHHHHHHHHHHHHHHHHHHHHHHHHHHHHHHHHHHHHHHHHHHHHHHHHHHHHHHHHHHHHHHHHHHHHHTTS-S----THHHHHHHHHHHHHHHHHTTS--------PPPPPPP------------